Protein AF-0000000078833501 (afdb_homodimer)

Solvent-accessible surface area (backbone atoms only — not comparable to full-atom values): 16060 Å² total; per-residue (Å²): 123,49,86,46,88,57,88,65,56,68,70,52,33,51,54,48,21,51,47,35,35,54,48,31,14,32,44,53,36,50,36,24,43,36,48,32,42,37,61,34,48,33,57,94,52,34,84,62,47,36,61,48,31,48,52,53,32,56,52,46,52,54,51,37,50,52,37,34,46,50,14,30,53,49,10,44,63,36,61,52,32,28,51,55,21,42,72,66,31,82,60,75,84,71,70,69,83,57,33,51,40,70,59,46,38,53,53,49,33,55,46,47,49,55,48,45,52,52,46,53,54,42,32,53,53,24,56,76,64,68,35,63,67,60,27,50,55,42,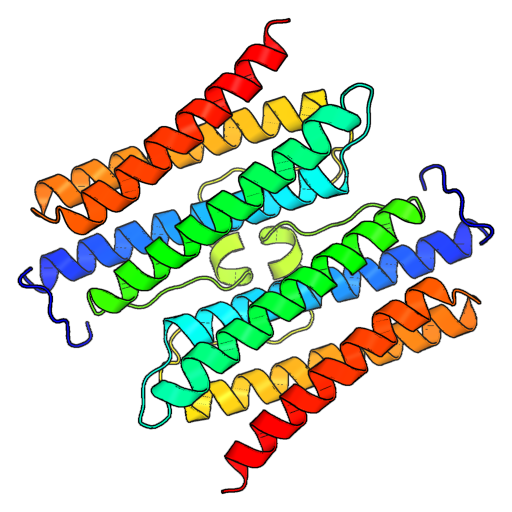47,55,50,45,57,53,48,50,50,51,33,49,54,37,50,54,67,66,71,106,124,48,86,45,88,58,88,66,55,68,70,52,33,50,55,49,21,52,47,36,36,54,50,30,14,32,45,52,36,49,34,24,43,35,47,32,42,38,61,34,50,33,58,95,53,34,84,64,46,37,62,48,31,47,52,53,30,56,54,46,53,54,50,36,50,52,37,34,46,50,13,31,54,49,10,45,63,35,62,51,32,28,51,57,22,42,72,66,32,83,60,76,84,69,70,70,82,60,33,52,40,69,57,45,38,52,54,48,32,54,46,48,50,55,50,45,54,52,44,51,56,42,32,52,53,23,56,75,63,68,35,62,69,61,27,50,56,43,48,55,52,45,58,55,50,52,51,51,33,50,54,38,49,56,67,66,71,108

Secondary structure (DSSP, 8-state):
----S--S-HHHHHHHHHHHHHHHHHHHHHHHHHHHHHHH-BSTTHHHHHHHHHHHHHHHHHHHHHHHHHHHHTT------HHHHHHH--SPPP-TT--BHHHHHHHHHHHHHHHHHHHHHHHHHHHHTT-HHHHHHHHHHHHHHHHHHHHHHHHH--/----S--S-HHHHHHHHHHHHHHHHHHHHHHHHHHHHHHH-BSTTHHHHHHHHHHHHHHHHHHHHHHHHHHHHTT------HHHHHHH--SPPP-TT--BHHHHHHHHHHHHHHHHHHHHHHHHHHHHTT-HHHHHHHHHHHHHHHHHHHHHHHHH--

Organism: Myxococcus xanthus (strain DK1622) (NCBI:txid246197)

Structure (mmCIF, N/CA/C/O backbone):
data_AF-0000000078833501-model_v1
#
loop_
_entity.id
_entity.type
_entity.pdbx_description
1 polymer 'Dps family protein'
#
loop_
_atom_site.group_PDB
_atom_site.id
_atom_site.type_symbol
_atom_site.label_atom_id
_atom_site.label_alt_id
_atom_site.label_comp_id
_atom_site.label_asym_id
_atom_site.label_entity_id
_atom_site.label_seq_id
_atom_site.pdbx_PDB_ins_code
_atom_site.Cartn_x
_atom_site.Cartn_y
_atom_site.Cartn_z
_atom_site.occupancy
_atom_site.B_iso_or_equiv
_atom_site.auth_seq_id
_atom_site.auth_comp_id
_atom_site.auth_asym_id
_atom_site.auth_atom_id
_atom_site.pdbx_PDB_model_num
ATOM 1 N N . MET A 1 1 ? -9.695 24.266 4.352 1 95.06 1 MET A N 1
ATOM 2 C CA . MET A 1 1 ? -9.219 23.438 5.449 1 95.06 1 MET A CA 1
ATOM 3 C C . MET A 1 1 ? -10.328 23.156 6.449 1 95.06 1 MET A C 1
ATOM 5 O O . MET A 1 1 ? -11.18 24.016 6.707 1 95.06 1 MET A O 1
ATOM 9 N N . TYR A 1 2 ? -10.305 21.906 7.02 1 93.75 2 TYR A N 1
ATOM 10 C CA . TYR A 1 2 ? -11.242 21.578 8.086 1 93.75 2 TYR A CA 1
ATOM 11 C C . TYR A 1 2 ? -10.766 22.125 9.422 1 93.75 2 TYR A C 1
ATOM 13 O O . TYR A 1 2 ? -9.633 22.578 9.539 1 93.75 2 TYR A O 1
ATOM 21 N N . ARG A 1 3 ? -11.672 22.031 10.32 1 93.19 3 ARG A N 1
ATOM 22 C CA . ARG A 1 3 ? -11.305 22.469 11.664 1 93.19 3 ARG A CA 1
ATOM 23 C C . ARG A 1 3 ? -10.188 21.609 12.242 1 93.19 3 ARG A C 1
ATOM 25 O O . ARG A 1 3 ? -10.148 20.406 12.016 1 93.19 3 ARG A O 1
ATOM 32 N N . SER A 1 4 ? -9.258 22.297 12.898 1 95.62 4 SER A N 1
ATOM 33 C CA . SER A 1 4 ? -8.094 21.656 13.477 1 95.62 4 SER A CA 1
ATOM 34 C C . SER A 1 4 ? -7.801 22.188 14.883 1 95.62 4 SER A C 1
ATOM 36 O O . SER A 1 4 ? -7.992 23.359 15.148 1 95.62 4 SER A O 1
ATOM 38 N N . PRO A 1 5 ? -7.383 21.266 15.758 1 94.5 5 PRO A N 1
ATOM 39 C CA . PRO A 1 5 ? -6.98 21.75 17.094 1 94.5 5 PRO A CA 1
ATOM 40 C C . PRO A 1 5 ? -5.613 22.422 17.078 1 94.5 5 PRO A C 1
ATOM 42 O O . PRO A 1 5 ? -5.195 22.984 18.094 1 94.5 5 PRO A O 1
ATOM 45 N N . SER A 1 6 ? -4.949 22.438 16 1 95.62 6 SER A N 1
ATOM 46 C CA . SER A 1 6 ? -3.613 23.016 15.898 1 95.62 6 SER A CA 1
ATOM 47 C C . SER A 1 6 ? -3.648 24.531 16.078 1 95.62 6 SER A C 1
ATOM 49 O O . SER A 1 6 ? -4.535 25.203 15.555 1 95.62 6 SER A O 1
ATOM 51 N N . PRO A 1 7 ? -2.725 25.031 16.828 1 96.25 7 PRO A N 1
ATOM 52 C CA . PRO A 1 7 ? -2.674 26.469 17.016 1 96.25 7 PRO A CA 1
ATOM 53 C C . PRO A 1 7 ? -2.094 27.203 15.797 1 96.25 7 PRO A C 1
ATOM 55 O O . PRO A 1 7 ? -2.078 28.438 15.766 1 96.25 7 PRO A O 1
ATOM 58 N N . LEU A 1 8 ? -1.598 26.469 14.812 1 97.56 8 LEU A N 1
ATOM 59 C CA . LEU A 1 8 ? -0.997 27.062 13.625 1 97.56 8 LEU A CA 1
ATOM 60 C C . LEU A 1 8 ? -2.049 27.781 12.789 1 97.56 8 LEU A C 1
ATOM 62 O O . LEU A 1 8 ? -3.186 27.328 12.68 1 97.56 8 LEU A O 1
ATOM 66 N N . PRO A 1 9 ? -1.622 28.953 12.141 1 97.5 9 PRO A N 1
ATOM 67 C CA . PRO A 1 9 ? -2.547 29.625 11.219 1 97.5 9 PRO A CA 1
ATOM 68 C C . PRO A 1 9 ? -2.945 28.734 10.039 1 97.5 9 PRO A C 1
ATOM 70 O O . PRO A 1 9 ? -2.166 27.875 9.617 1 97.5 9 PRO A O 1
ATOM 73 N N . GLU A 1 10 ? -4.09 28.969 9.5 1 97.62 10 GLU A N 1
ATOM 74 C CA . GLU A 1 10 ? -4.641 28.141 8.43 1 97.62 10 GLU A CA 1
ATOM 75 C C . GLU A 1 10 ? -3.699 28.094 7.227 1 97.62 10 GLU A C 1
ATOM 77 O O . GLU A 1 10 ? -3.525 27.047 6.609 1 97.62 10 GLU A O 1
ATOM 82 N N . LYS A 1 11 ? -3.1 29.203 6.91 1 97.75 11 LYS A N 1
ATOM 83 C CA . LYS A 1 11 ? -2.184 29.25 5.773 1 97.75 11 LYS A CA 1
ATOM 84 C C . LYS A 1 11 ? -1 28.312 5.984 1 97.75 11 LYS A C 1
ATOM 86 O O . LYS A 1 11 ? -0.59 27.594 5.062 1 97.75 11 LYS A O 1
ATOM 91 N N . ALA A 1 12 ? -0.475 28.312 7.145 1 98.31 12 ALA A N 1
ATOM 92 C CA . ALA A 1 12 ? 0.632 27.422 7.48 1 98.31 12 ALA A CA 1
ATOM 93 C C . ALA A 1 12 ? 0.192 25.969 7.441 1 98.31 12 ALA A C 1
ATOM 95 O O . ALA A 1 12 ? 0.894 25.109 6.891 1 98.31 12 ALA A O 1
ATOM 96 N N . ARG A 1 13 ? -0.966 25.688 8.016 1 98.56 13 ARG A N 1
ATOM 97 C CA . ARG A 1 13 ? -1.478 24.328 8.016 1 98.56 13 ARG A CA 1
ATOM 98 C C . ARG A 1 13 ? -1.663 23.812 6.594 1 98.56 13 ARG A C 1
ATOM 100 O O . ARG A 1 13 ? -1.369 22.641 6.309 1 98.56 13 ARG A O 1
ATOM 107 N N . ALA A 1 14 ? -2.121 24.656 5.734 1 98.56 14 ALA A N 1
ATOM 108 C CA . ALA A 1 14 ? -2.344 24.25 4.348 1 98.56 14 ALA A CA 1
ATOM 109 C C . ALA A 1 14 ? -1.029 23.906 3.658 1 98.56 14 ALA A C 1
ATOM 111 O O . ALA A 1 14 ? -0.94 22.891 2.957 1 98.56 14 ALA A O 1
ATOM 112 N N . ALA A 1 15 ? -0.049 24.719 3.879 1 98.75 15 ALA A N 1
ATOM 113 C CA . ALA A 1 15 ? 1.261 24.484 3.275 1 98.75 15 ALA A CA 1
ATOM 114 C C . ALA A 1 15 ? 1.885 23.203 3.811 1 98.75 15 ALA A C 1
ATOM 116 O O . ALA A 1 15 ? 2.473 22.422 3.053 1 98.75 15 ALA A O 1
ATOM 117 N N . ILE A 1 16 ? 1.74 22.969 5.066 1 98.81 16 ILE A N 1
ATOM 118 C CA . ILE A 1 16 ? 2.301 21.797 5.711 1 98.81 16 ILE A CA 1
ATOM 119 C C . ILE A 1 16 ? 1.576 20.547 5.215 1 98.81 16 ILE A C 1
ATOM 121 O O . ILE A 1 16 ? 2.215 19.562 4.836 1 98.81 16 ILE A O 1
ATOM 125 N N . ALA A 1 17 ? 0.264 20.625 5.199 1 98.81 17 ALA A N 1
ATOM 126 C CA . ALA A 1 17 ? -0.529 19.484 4.738 1 98.81 17 ALA A CA 1
ATOM 127 C C . ALA A 1 17 ? -0.189 19.125 3.295 1 98.81 17 ALA A C 1
ATOM 129 O O . ALA A 1 17 ? -0.123 17.953 2.939 1 98.81 17 ALA A O 1
ATOM 130 N N . GLU A 1 18 ? 0.024 20.109 2.52 1 98.81 18 GLU A N 1
ATOM 131 C CA . GLU A 1 18 ? 0.407 19.875 1.131 1 98.81 18 GLU A CA 1
ATOM 132 C C . GLU A 1 18 ? 1.751 19.156 1.045 1 98.81 18 GLU A C 1
ATOM 134 O O . GLU A 1 18 ? 1.902 18.203 0.281 1 98.81 18 GLU A O 1
ATOM 139 N N . SER A 1 19 ? 2.66 19.625 1.81 1 98.88 19 SER A N 1
ATOM 140 C CA . SER A 1 19 ? 3.98 19 1.823 1 98.88 19 SER A CA 1
ATOM 141 C C . SER A 1 19 ? 3.92 17.578 2.367 1 98.88 19 SER A C 1
ATOM 143 O O . SER A 1 19 ? 4.605 16.688 1.866 1 98.88 19 SER A O 1
ATOM 145 N N . LEU A 1 20 ? 3.117 17.344 3.396 1 98.94 20 LEU A N 1
ATOM 146 C CA . LEU A 1 20 ? 2.916 16.016 3.943 1 98.94 20 LEU A CA 1
ATOM 147 C C . LEU A 1 20 ? 2.354 15.07 2.883 1 98.94 20 LEU A C 1
ATOM 149 O O . LEU A 1 20 ? 2.779 13.914 2.779 1 98.94 20 LEU A O 1
ATOM 153 N N . ASN A 1 21 ? 1.457 15.578 2.1 1 98.88 21 ASN A N 1
ATOM 154 C CA . ASN A 1 21 ? 0.867 14.742 1.06 1 98.88 21 ASN A CA 1
ATOM 155 C C . ASN A 1 21 ? 1.882 14.398 -0.027 1 98.88 21 ASN A C 1
ATOM 157 O O . ASN A 1 21 ? 1.833 13.305 -0.605 1 98.88 21 ASN A O 1
ATOM 161 N N . GLU A 1 22 ? 2.795 15.312 -0.284 1 98.88 22 GLU A N 1
ATOM 162 C CA . GLU A 1 22 ? 3.879 14.984 -1.207 1 98.88 22 GLU A CA 1
ATOM 163 C C . GLU A 1 22 ? 4.723 13.828 -0.683 1 98.88 22 GLU A C 1
ATOM 165 O O . GLU A 1 22 ? 5.094 12.93 -1.441 1 98.88 22 GLU A O 1
ATOM 170 N N . ARG A 1 23 ? 4.988 13.828 0.599 1 98.88 23 ARG A N 1
ATOM 171 C CA . ARG A 1 23 ? 5.777 12.766 1.216 1 98.88 23 ARG A CA 1
ATOM 172 C C . 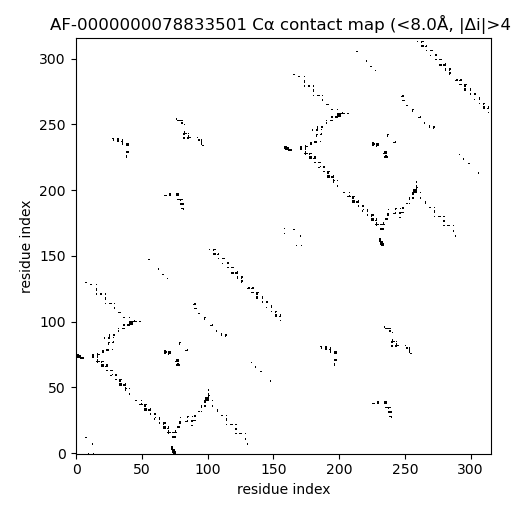ARG A 1 23 ? 4.969 11.477 1.326 1 98.88 23 ARG A C 1
ATOM 174 O O . ARG A 1 23 ? 5.523 10.383 1.21 1 98.88 23 ARG A O 1
ATOM 181 N N . LEU A 1 24 ? 3.672 11.625 1.544 1 98.94 24 LEU A N 1
ATOM 182 C CA . LEU A 1 24 ? 2.805 10.453 1.564 1 98.94 24 LEU A CA 1
ATOM 183 C C . LEU A 1 24 ? 2.838 9.734 0.223 1 98.94 24 LEU A C 1
ATOM 185 O O . LEU A 1 24 ? 3.008 8.508 0.176 1 98.94 24 LEU A O 1
ATOM 189 N N . ALA A 1 25 ? 2.73 10.469 -0.836 1 98.88 25 ALA A N 1
ATOM 190 C CA . ALA A 1 25 ? 2.777 9.875 -2.17 1 98.88 25 ALA A CA 1
ATOM 191 C C . ALA A 1 25 ? 4.109 9.172 -2.41 1 98.88 25 ALA A C 1
ATOM 193 O O . ALA A 1 25 ? 4.141 8.031 -2.869 1 98.88 25 ALA A O 1
ATOM 194 N N . ASP A 1 26 ? 5.195 9.867 -2.059 1 98.88 26 ASP A N 1
ATOM 195 C CA . ASP A 1 26 ? 6.52 9.273 -2.223 1 98.88 26 ASP A CA 1
ATOM 196 C C . ASP A 1 26 ? 6.668 8.008 -1.38 1 98.88 26 ASP A C 1
ATOM 198 O O . ASP A 1 26 ? 7.207 7.008 -1.849 1 98.88 26 ASP A O 1
ATOM 202 N N . GLY A 1 27 ? 6.223 8.102 -0.135 1 98.88 27 GLY A N 1
ATOM 203 C CA . GLY A 1 27 ? 6.355 6.984 0.788 1 98.88 27 GLY A CA 1
ATOM 204 C C . GLY A 1 27 ? 5.531 5.773 0.384 1 98.88 27 GLY A C 1
ATOM 205 O O . GLY A 1 27 ? 5.988 4.637 0.508 1 98.88 27 GLY A O 1
ATOM 206 N N . LEU A 1 28 ? 4.309 5.992 -0.054 1 98.88 28 LEU A N 1
ATOM 207 C CA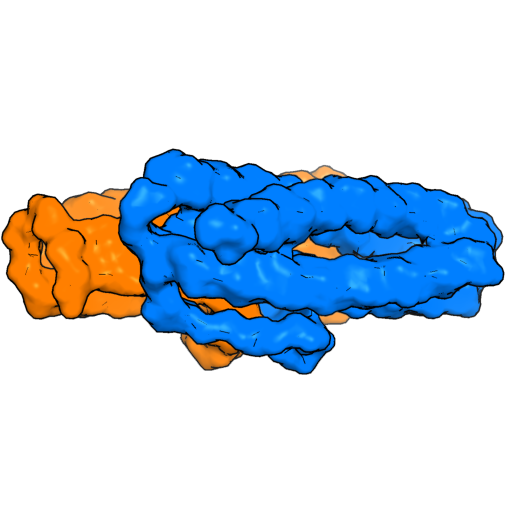 . LEU A 1 28 ? 3.455 4.906 -0.52 1 98.88 28 LEU A CA 1
ATOM 208 C C . LEU A 1 28 ? 4.043 4.25 -1.766 1 98.88 28 LEU A C 1
ATOM 210 O O . LEU A 1 28 ? 4 3.025 -1.904 1 98.88 28 LEU A O 1
ATOM 214 N N . ASP A 1 29 ? 4.566 5.027 -2.646 1 98.81 29 ASP A N 1
ATOM 215 C CA . ASP A 1 29 ? 5.227 4.488 -3.832 1 98.81 29 ASP A CA 1
ATOM 216 C C . ASP A 1 29 ? 6.457 3.668 -3.451 1 98.81 29 ASP A C 1
ATOM 218 O O . ASP A 1 29 ? 6.637 2.547 -3.934 1 98.81 29 ASP A O 1
ATOM 222 N N . LEU A 1 30 ? 7.297 4.227 -2.598 1 98.88 30 LEU A N 1
ATOM 223 C CA . LEU A 1 30 ? 8.477 3.51 -2.135 1 98.88 30 LEU A CA 1
ATOM 224 C C . LEU A 1 30 ? 8.086 2.193 -1.47 1 98.88 30 LEU A C 1
ATOM 226 O O . LEU A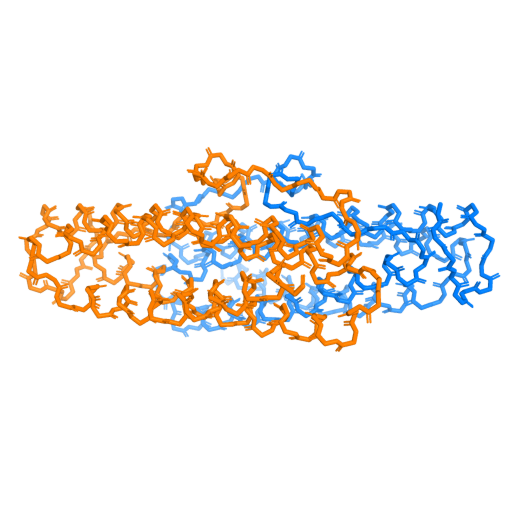 1 30 ? 8.727 1.164 -1.697 1 98.88 30 LEU A O 1
ATOM 230 N N . HIS A 1 31 ? 7.078 2.246 -0.654 1 98.88 31 HIS A N 1
ATOM 231 C CA . HIS A 1 31 ? 6.57 1.042 -0.005 1 98.88 31 HIS A CA 1
ATOM 232 C C . HIS A 1 31 ? 6.223 -0.032 -1.03 1 98.88 31 HIS A C 1
ATOM 234 O O . HIS A 1 31 ? 6.602 -1.195 -0.868 1 98.88 31 HIS A O 1
ATOM 240 N N . SER A 1 32 ? 5.531 0.364 -2.072 1 98.81 32 SER A N 1
ATOM 241 C CA . SER A 1 32 ? 5.141 -0.598 -3.098 1 98.81 32 SER A CA 1
ATOM 242 C C . SER A 1 32 ? 6.363 -1.184 -3.801 1 98.81 32 SER A C 1
ATOM 244 O O . SER A 1 32 ? 6.383 -2.369 -4.141 1 98.81 32 SER A O 1
ATOM 246 N N . GLN A 1 33 ? 7.379 -0.38 -4.023 1 98.75 33 GLN A N 1
ATOM 247 C CA . GLN A 1 33 ? 8.602 -0.838 -4.676 1 98.75 33 GLN A CA 1
ATOM 248 C C . GLN A 1 33 ? 9.375 -1.8 -3.775 1 98.75 33 GLN A C 1
ATOM 250 O O . GLN A 1 33 ? 9.906 -2.805 -4.246 1 98.75 33 GLN A O 1
ATOM 255 N N . ILE A 1 34 ? 9.398 -1.466 -2.512 1 98.81 34 ILE A N 1
ATOM 256 C CA . ILE A 1 34 ? 10.055 -2.338 -1.547 1 98.81 34 ILE A CA 1
ATOM 257 C C . ILE A 1 34 ? 9.352 -3.693 -1.509 1 98.81 34 ILE A C 1
ATOM 259 O O . ILE A 1 34 ? 10.008 -4.738 -1.474 1 98.81 34 ILE A O 1
ATOM 263 N N . LYS A 1 35 ? 8.039 -3.709 -1.525 1 98.88 35 LYS A N 1
ATOM 264 C CA . LYS A 1 35 ? 7.281 -4.957 -1.518 1 98.88 35 LYS A CA 1
ATOM 265 C C . LYS A 1 35 ? 7.555 -5.773 -2.775 1 98.88 35 LYS A C 1
ATOM 267 O O . LYS A 1 35 ? 7.738 -6.992 -2.703 1 98.88 35 LYS A O 1
ATOM 272 N N . VAL A 1 36 ? 7.605 -5.109 -3.891 1 98.75 36 VAL A N 1
ATOM 273 C CA . VAL A 1 36 ? 7.891 -5.809 -5.141 1 98.75 36 VAL A CA 1
ATOM 274 C C . VAL A 1 36 ? 9.289 -6.418 -5.086 1 98.75 36 VAL A C 1
ATOM 276 O O . VAL A 1 36 ? 9.492 -7.555 -5.52 1 98.75 36 VAL A O 1
ATOM 279 N N . ALA A 1 37 ? 10.242 -5.691 -4.559 1 98.75 37 ALA A N 1
ATOM 280 C CA . ALA A 1 37 ? 11.578 -6.242 -4.359 1 98.75 37 ALA A CA 1
ATOM 281 C C . ALA A 1 37 ? 11.539 -7.457 -3.439 1 98.75 37 ALA A C 1
ATOM 283 O O . ALA A 1 37 ? 12.148 -8.492 -3.738 1 98.75 37 ALA A O 1
ATOM 284 N N . HIS A 1 38 ? 10.805 -7.336 -2.354 1 98.81 38 HIS A N 1
ATOM 285 C CA . HIS A 1 38 ? 10.656 -8.414 -1.386 1 98.81 38 HIS A CA 1
ATOM 286 C C . HIS A 1 38 ? 10.078 -9.672 -2.041 1 98.81 38 HIS A C 1
ATOM 288 O O . HIS A 1 38 ? 10.586 -10.773 -1.826 1 98.81 38 HIS A O 1
ATOM 294 N N . TRP A 1 39 ? 9.094 -9.531 -2.885 1 98.75 39 TRP A N 1
ATOM 295 C CA . TRP A 1 39 ? 8.383 -10.672 -3.467 1 98.75 39 TRP A CA 1
ATOM 296 C C . TRP A 1 39 ? 9.227 -11.336 -4.551 1 98.75 39 TRP A C 1
ATOM 298 O O . TRP A 1 39 ? 9.211 -12.562 -4.684 1 98.75 39 TRP A O 1
ATOM 308 N N . ASN A 1 40 ? 10.016 -10.531 -5.277 1 98.62 40 ASN A N 1
ATOM 309 C CA . ASN A 1 40 ? 10.594 -11.039 -6.516 1 98.62 40 ASN A CA 1
ATOM 310 C C . ASN A 1 40 ? 12.078 -11.352 -6.363 1 98.62 40 ASN A C 1
ATOM 312 O O . ASN A 1 40 ? 12.703 -11.898 -7.273 1 98.62 40 ASN A O 1
ATOM 316 N N . ILE A 1 41 ? 12.664 -11.039 -5.223 1 98.38 41 ILE A N 1
ATOM 317 C CA . ILE A 1 41 ? 14.102 -11.133 -5.031 1 98.38 41 ILE A CA 1
ATOM 318 C C . ILE A 1 41 ? 14.547 -12.586 -5.18 1 98.38 41 ILE A C 1
ATOM 320 O O . ILE A 1 41 ? 13.867 -13.508 -4.723 1 98.38 41 ILE A O 1
ATOM 324 N N . LYS A 1 42 ? 15.562 -12.742 -5.906 1 97.5 42 LYS A N 1
ATOM 325 C CA . LYS A 1 42 ? 16.312 -13.984 -6.074 1 97.5 42 LYS A CA 1
ATOM 326 C C . LYS A 1 42 ? 17.812 -13.742 -5.984 1 97.5 42 LYS A C 1
ATOM 328 O O . LYS A 1 42 ? 18.281 -12.625 -6.207 1 97.5 42 LYS A O 1
ATOM 333 N N . GLY A 1 43 ? 18.516 -14.797 -5.625 1 96.75 43 GLY A N 1
ATOM 334 C CA . GLY A 1 43 ? 19.953 -14.711 -5.613 1 96.75 43 GLY A CA 1
ATOM 335 C C . GLY A 1 43 ? 20.578 -15.1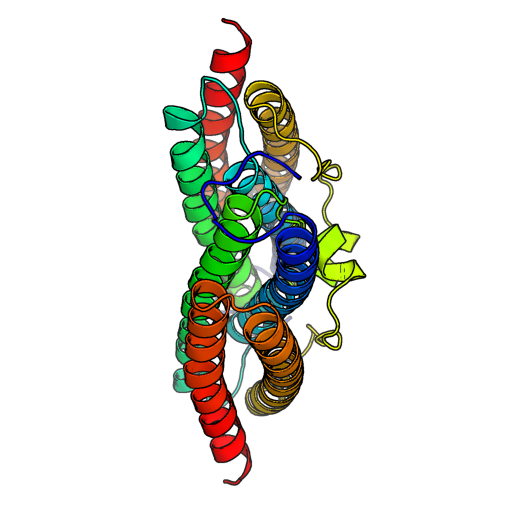17 -4.285 1 96.75 43 GLY A C 1
ATOM 336 O O . GLY A 1 43 ? 19.859 -15.484 -3.352 1 96.75 43 GLY A O 1
ATOM 337 N N . PRO A 1 44 ? 21.844 -15.109 -4.16 1 96.88 44 PRO A N 1
ATOM 338 C CA . PRO A 1 44 ? 22.562 -15.641 -3.004 1 96.88 44 PRO A CA 1
ATOM 339 C C . PRO A 1 44 ? 22.203 -14.93 -1.703 1 96.88 44 PRO A C 1
ATOM 341 O O . PRO A 1 44 ? 22.328 -15.508 -0.622 1 96.88 44 PRO A O 1
ATOM 344 N N . GLN A 1 45 ? 21.766 -13.727 -1.823 1 96.12 45 GLN A N 1
ATOM 345 C CA . GLN A 1 45 ? 21.484 -12.953 -0.616 1 96.12 45 GLN A CA 1
ATOM 346 C C . GLN A 1 45 ? 20 -12.977 -0.279 1 96.12 45 GLN A C 1
ATOM 348 O O . GLN A 1 45 ? 19.516 -12.172 0.524 1 96.12 45 GLN A O 1
ATOM 353 N N . PHE A 1 46 ? 19.297 -13.859 -0.88 1 97.69 46 PHE A N 1
ATOM 354 C CA . PHE A 1 46 ? 17.859 -13.977 -0.67 1 97.69 46 PHE A CA 1
ATOM 355 C C . PHE A 1 46 ? 17.531 -14.109 0.813 1 97.69 46 PHE A C 1
ATOM 357 O O . PHE A 1 46 ? 16.672 -13.391 1.333 1 97.69 46 PHE A O 1
ATOM 364 N N . ALA A 1 47 ? 18.203 -14.977 1.495 1 97 47 ALA A N 1
ATOM 365 C CA . ALA A 1 47 ? 17.875 -15.336 2.871 1 97 47 ALA A CA 1
ATOM 366 C C . ALA A 1 47 ? 17.969 -14.133 3.797 1 97 47 ALA A C 1
ATOM 368 O O . ALA A 1 47 ? 17.203 -14 4.746 1 97 47 ALA A O 1
ATOM 369 N N . SER A 1 48 ? 18.891 -13.219 3.527 1 96.5 48 SER A N 1
ATOM 370 C CA . SER A 1 48 ? 19.094 -12.055 4.379 1 96.5 48 SER A CA 1
ATOM 371 C C . SER A 1 48 ? 18.266 -10.875 3.912 1 96.5 48 SER A C 1
ATOM 373 O O . SER A 1 48 ? 17.656 -10.172 4.73 1 96.5 48 SER A O 1
ATOM 375 N N . LEU A 1 49 ? 18.109 -10.695 2.602 1 97.75 49 LEU A N 1
ATOM 376 C CA . LEU A 1 49 ? 17.5 -9.477 2.064 1 97.75 49 LEU A CA 1
ATOM 377 C C . LEU A 1 49 ? 15.977 -9.594 2.053 1 97.75 49 LEU A C 1
ATOM 379 O O . LEU A 1 49 ? 15.273 -8.594 2.232 1 97.75 49 LEU A O 1
ATOM 383 N N . HIS A 1 50 ? 15.516 -10.789 1.891 1 98.19 50 HIS A N 1
ATOM 384 C CA . HIS A 1 50 ? 14.07 -10.992 1.821 1 98.19 50 HIS A CA 1
ATOM 385 C C . HIS A 1 50 ? 13.391 -10.508 3.096 1 98.19 50 HIS A C 1
ATOM 387 O O . HIS A 1 50 ? 12.484 -9.672 3.041 1 98.19 50 HIS A O 1
ATOM 393 N N . PRO A 1 51 ? 13.781 -10.984 4.254 1 98 51 PRO A N 1
ATOM 394 C CA . PRO A 1 51 ? 13.156 -10.484 5.48 1 98 51 PRO A CA 1
ATOM 395 C C . PRO A 1 51 ? 13.508 -9.031 5.773 1 98 51 PRO A C 1
ATOM 397 O O . PRO A 1 51 ? 12.711 -8.305 6.375 1 98 51 PRO A O 1
ATOM 400 N N . LEU A 1 52 ? 14.68 -8.562 5.34 1 97.81 52 LEU A N 1
ATOM 401 C CA . LEU A 1 52 ? 15.07 -7.176 5.551 1 97.81 52 LEU A CA 1
ATOM 402 C C . LEU A 1 52 ? 14.141 -6.223 4.809 1 97.81 52 LEU A C 1
ATOM 404 O O . LEU A 1 52 ? 13.711 -5.211 5.367 1 97.81 52 LEU A O 1
ATOM 408 N N . PHE A 1 53 ? 13.82 -6.586 3.582 1 98.56 53 PHE A N 1
ATOM 409 C CA . PHE A 1 53 ? 12.906 -5.754 2.801 1 98.56 53 PHE A CA 1
ATOM 410 C C . PHE A 1 53 ? 11.531 -5.699 3.451 1 98.56 53 PHE A C 1
ATOM 412 O O . PHE A 1 53 ? 10.875 -4.66 3.432 1 98.56 53 PHE A O 1
ATOM 419 N N . GLU A 1 54 ? 11.117 -6.766 4.031 1 98.56 54 GLU A N 1
ATOM 420 C CA . GLU A 1 54 ? 9.852 -6.754 4.766 1 98.56 54 GLU A CA 1
ATOM 421 C C . GLU A 1 54 ? 9.914 -5.801 5.957 1 98.56 54 GLU A C 1
ATOM 423 O O . GLU A 1 54 ? 8.953 -5.094 6.242 1 98.56 54 GLU A O 1
ATOM 428 N N . THR A 1 55 ? 11 -5.785 6.629 1 98.25 55 THR A N 1
ATOM 429 C CA . THR A 1 55 ? 11.188 -4.871 7.75 1 98.25 55 THR A CA 1
ATOM 430 C C . THR A 1 55 ? 11.07 -3.42 7.297 1 98.25 55 THR A C 1
ATOM 432 O O . THR A 1 55 ? 10.414 -2.609 7.953 1 98.25 55 THR A O 1
ATOM 435 N N . PHE A 1 56 ? 11.719 -3.102 6.141 1 98.5 56 PHE A N 1
ATOM 436 C CA . PHE A 1 56 ? 11.602 -1.766 5.57 1 98.5 56 PHE A CA 1
ATOM 437 C C . PHE A 1 56 ? 10.148 -1.422 5.289 1 98.5 56 PHE A C 1
ATOM 439 O O . PHE A 1 56 ? 9.688 -0.325 5.617 1 98.5 56 PHE A O 1
ATOM 446 N N . ALA A 1 57 ? 9.453 -2.402 4.699 1 98.62 57 ALA A N 1
ATOM 447 C CA . ALA A 1 57 ? 8.078 -2.176 4.262 1 98.62 57 ALA A CA 1
ATOM 448 C C . ALA A 1 57 ? 7.152 -1.939 5.457 1 98.62 57 ALA A C 1
ATOM 450 O O . ALA A 1 57 ? 6.324 -1.027 5.438 1 98.62 57 ALA A O 1
ATOM 451 N N . VAL A 1 58 ? 7.297 -2.709 6.484 1 98.25 58 VAL A N 1
ATOM 452 C CA . VAL A 1 58 ? 6.441 -2.611 7.664 1 98.25 58 VAL A CA 1
ATOM 453 C C . VAL A 1 58 ? 6.648 -1.259 8.344 1 98.25 58 VAL A C 1
ATOM 455 O O . VAL A 1 58 ? 5.68 -0.575 8.688 1 98.25 58 VAL A O 1
ATOM 458 N N . SER A 1 59 ? 7.867 -0.877 8.492 1 98 59 SER A N 1
ATOM 459 C CA . SER A 1 59 ? 8.172 0.408 9.117 1 98 59 SER A CA 1
ATOM 460 C C . SER A 1 59 ? 7.629 1.565 8.281 1 98 59 SER A C 1
ATOM 462 O O . SER A 1 59 ? 7.027 2.498 8.82 1 98 59 SER A O 1
ATOM 464 N N . LEU A 1 60 ? 7.828 1.483 7.008 1 98.69 60 LEU A N 1
ATOM 465 C CA . LEU A 1 60 ? 7.406 2.572 6.137 1 98.69 60 LEU A CA 1
ATOM 466 C C . LEU A 1 60 ? 5.883 2.684 6.109 1 98.69 60 LEU A C 1
ATOM 468 O O . LEU A 1 60 ? 5.34 3.789 6.035 1 98.69 60 LEU A O 1
ATOM 472 N N . ALA A 1 61 ? 5.195 1.559 6.164 1 98.69 61 ALA A N 1
ATOM 473 C CA . ALA A 1 61 ? 3.736 1.585 6.238 1 98.69 61 ALA A CA 1
ATOM 474 C C . ALA A 1 61 ? 3.268 2.344 7.477 1 98.69 61 ALA A C 1
ATOM 476 O O . ALA A 1 61 ? 2.32 3.131 7.41 1 98.69 61 ALA A O 1
ATOM 477 N N . THR A 1 62 ? 3.898 2.104 8.562 1 98.69 62 THR A N 1
ATOM 478 C CA . THR A 1 62 ? 3.574 2.799 9.797 1 98.69 62 THR A CA 1
ATOM 479 C C . THR A 1 62 ? 3.824 4.297 9.664 1 98.69 62 THR A C 1
ATOM 481 O O . THR A 1 62 ? 3 5.109 10.078 1 98.69 62 THR A O 1
ATOM 484 N N . HIS A 1 63 ? 4.93 4.691 9.086 1 98.81 63 HIS A N 1
ATOM 485 C CA . HIS A 1 63 ? 5.258 6.098 8.875 1 98.81 63 HIS A CA 1
ATOM 486 C C . HIS A 1 63 ? 4.262 6.758 7.93 1 98.81 63 HIS A C 1
ATOM 488 O O . HIS A 1 63 ? 3.855 7.902 8.148 1 98.81 63 HIS A O 1
ATOM 494 N N . ASN A 1 64 ? 3.914 6.027 6.859 1 98.88 64 ASN A N 1
ATOM 495 C CA . ASN A 1 64 ? 2.936 6.559 5.918 1 98.88 64 ASN A CA 1
ATOM 496 C C . ASN A 1 64 ? 1.602 6.848 6.598 1 98.88 64 ASN A C 1
ATOM 498 O O . ASN A 1 64 ? 0.974 7.875 6.336 1 98.88 64 ASN A O 1
ATOM 502 N N . ASP A 1 65 ? 1.226 5.973 7.453 1 98.81 65 ASP A N 1
ATOM 503 C CA . ASP A 1 65 ? -0.001 6.191 8.211 1 98.81 65 ASP A CA 1
ATOM 504 C C . ASP A 1 65 ? 0.104 7.445 9.078 1 98.81 65 ASP A C 1
ATOM 506 O O . ASP A 1 65 ? -0.836 8.242 9.148 1 98.81 65 ASP A O 1
ATOM 510 N N . SER A 1 66 ? 1.225 7.609 9.727 1 98.88 66 SER A N 1
ATOM 511 C CA . SER A 1 66 ? 1.444 8.781 10.57 1 98.88 66 SER A CA 1
ATOM 512 C C . SER A 1 66 ? 1.401 10.07 9.75 1 98.88 66 SER A C 1
ATOM 514 O O . SER A 1 66 ? 0.854 11.078 10.203 1 98.88 66 SER A O 1
ATOM 516 N N . ILE A 1 67 ? 1.945 10.023 8.57 1 98.94 67 ILE A N 1
ATOM 517 C CA . ILE A 1 67 ? 1.955 11.188 7.695 1 98.94 67 ILE A CA 1
ATOM 518 C C . ILE A 1 67 ? 0.526 11.539 7.285 1 98.94 67 ILE A C 1
ATOM 520 O O . ILE A 1 67 ? 0.122 12.703 7.348 1 98.94 67 ILE A O 1
ATOM 524 N N . ALA A 1 68 ? -0.22 10.555 6.887 1 98.88 68 ALA A N 1
ATOM 525 C CA . ALA A 1 68 ? -1.603 10.773 6.469 1 98.88 68 ALA A CA 1
ATOM 526 C C . ALA A 1 68 ? -2.436 11.344 7.609 1 98.88 68 ALA A C 1
ATOM 528 O O . ALA A 1 68 ? -3.172 12.32 7.422 1 98.88 68 ALA A O 1
ATOM 529 N N . GLU A 1 69 ? -2.246 10.781 8.742 1 98.62 69 GLU A N 1
ATOM 530 C CA . GLU A 1 69 ? -3.01 11.219 9.906 1 98.62 69 GLU A CA 1
ATOM 531 C C . GLU A 1 69 ? -2.631 12.641 10.312 1 98.62 69 GLU A C 1
ATOM 533 O O . GLU A 1 69 ? -3.49 13.43 10.719 1 98.62 69 GLU A O 1
ATOM 538 N N . ARG A 1 70 ? -1.361 12.969 10.211 1 98.81 70 ARG A N 1
ATOM 539 C CA . ARG A 1 70 ? -0.927 14.328 10.508 1 98.81 70 ARG A CA 1
ATOM 540 C C . ARG A 1 70 ? -1.562 15.328 9.547 1 98.81 70 ARG A C 1
ATOM 542 O O . ARG A 1 70 ? -2.039 16.391 9.977 1 98.81 70 ARG A O 1
ATOM 549 N N . ALA A 1 71 ? -1.594 15.023 8.273 1 98.69 71 ALA A N 1
ATOM 550 C CA . ALA A 1 71 ? -2.207 15.906 7.285 1 98.69 71 ALA A CA 1
ATOM 551 C C . ALA A 1 71 ? -3.676 16.156 7.609 1 98.69 71 ALA A C 1
ATOM 553 O O . ALA A 1 71 ? -4.137 17.297 7.578 1 98.69 71 ALA A O 1
ATOM 554 N N . VAL A 1 72 ? -4.359 15.094 8.016 1 98.25 72 VAL A N 1
ATOM 555 C CA . VAL A 1 72 ? -5.793 15.203 8.258 1 98.25 72 VAL A CA 1
ATOM 556 C C . VAL A 1 72 ? -6.039 15.922 9.578 1 98.25 72 VAL A C 1
ATOM 558 O O . VAL A 1 72 ? -6.996 16.688 9.711 1 98.25 72 VAL A O 1
ATOM 561 N N . THR A 1 73 ? -5.141 15.711 10.586 1 97.5 73 THR A N 1
ATOM 562 C CA . THR A 1 73 ? -5.301 16.359 11.883 1 97.5 73 THR A CA 1
ATOM 563 C C . THR A 1 73 ? -5.043 17.859 11.773 1 97.5 73 THR A C 1
ATOM 565 O O . THR A 1 73 ? -5.578 18.656 12.555 1 97.5 73 THR A O 1
ATOM 568 N N . LEU A 1 74 ? -4.348 18.266 10.711 1 98.5 74 LEU A N 1
ATOM 569 C CA . LEU A 1 74 ? -4.078 19.688 10.469 1 98.5 74 LEU A CA 1
ATOM 570 C C . LEU A 1 74 ? -5.242 20.344 9.727 1 98.5 74 LEU A C 1
ATOM 572 O O . LEU A 1 74 ? -5.234 21.547 9.492 1 98.5 74 LEU A O 1
ATOM 576 N N . GLY A 1 75 ? -6.238 19.531 9.391 1 98.06 75 GLY A N 1
ATOM 577 C CA . GLY A 1 75 ? -7.418 20.047 8.703 1 98.06 75 GLY A CA 1
ATOM 578 C C . GLY A 1 75 ? -7.398 19.797 7.211 1 98.06 75 GLY A C 1
ATOM 579 O O . GLY A 1 75 ? -8.297 20.219 6.488 1 98.06 75 GLY A O 1
ATOM 580 N N . GLY A 1 76 ? -6.301 19.094 6.723 1 98.12 76 GLY A N 1
ATOM 581 C CA . GLY A 1 76 ? -6.223 18.734 5.32 1 98.12 76 GLY A CA 1
ATOM 582 C C . GLY A 1 76 ? -6.852 17.375 5.023 1 98.12 76 GLY A C 1
ATOM 583 O O . GLY A 1 76 ? -7.68 16.891 5.797 1 98.12 76 GLY A O 1
ATOM 584 N N . LYS A 1 77 ? -6.605 16.875 3.885 1 98.38 77 LYS A N 1
ATOM 585 C CA . LYS A 1 77 ? -6.969 15.531 3.443 1 98.38 77 LYS A CA 1
ATOM 586 C C . LYS A 1 77 ? -5.73 14.711 3.084 1 98.38 77 LYS A C 1
ATOM 588 O O . LYS A 1 77 ? -4.656 15.273 2.863 1 98.38 77 LYS A O 1
ATOM 593 N N . ALA A 1 78 ? -5.902 13.469 3.15 1 98.69 78 ALA A N 1
ATOM 594 C CA . ALA A 1 78 ? -4.828 12.57 2.74 1 98.69 78 ALA A CA 1
ATOM 595 C C . ALA A 1 78 ? -5.121 11.945 1.377 1 98.69 78 ALA A C 1
ATOM 597 O O . ALA A 1 78 ? -6.207 11.406 1.155 1 98.69 78 ALA A O 1
ATOM 598 N N . TYR A 1 79 ? -4.195 12.016 0.466 1 98.62 79 TYR A N 1
ATOM 599 C CA . TYR A 1 79 ? -4.305 11.469 -0.881 1 98.62 79 TYR A CA 1
ATOM 600 C C . TYR A 1 79 ? -3.387 10.258 -1.055 1 98.62 79 TYR A C 1
ATOM 602 O O . TYR A 1 79 ? -2.162 10.398 -1.055 1 98.62 79 TYR A O 1
ATOM 610 N N . GLY A 1 80 ? -4.035 9.086 -1.167 1 98.56 80 GLY A N 1
ATOM 611 C CA . GLY A 1 80 ? -3.166 7.926 -1.112 1 98.56 80 GLY A CA 1
ATOM 612 C C . GLY A 1 80 ? -3.643 6.785 -1.993 1 98.56 80 GLY A C 1
ATOM 613 O O . GLY A 1 80 ? -3.209 5.641 -1.825 1 98.56 80 GLY A O 1
ATOM 614 N N . THR A 1 81 ? -4.582 7.062 -2.947 1 98.56 81 THR A N 1
ATOM 615 C CA . THR A 1 81 ? -4.977 5.996 -3.861 1 98.56 81 THR A CA 1
ATOM 616 C C . THR A 1 81 ? -3.822 5.617 -4.785 1 98.56 81 THR A C 1
ATOM 618 O O . THR A 1 81 ? -2.969 6.449 -5.094 1 98.56 81 THR A O 1
ATOM 621 N N . SER A 1 82 ? -3.857 4.434 -5.23 1 98.12 82 SER A N 1
ATOM 622 C CA . SER A 1 82 ? -2.789 3.953 -6.098 1 98.12 82 SER A CA 1
ATOM 623 C C . SER A 1 82 ? -2.65 4.828 -7.34 1 98.12 82 SER A C 1
ATOM 625 O O . SER A 1 82 ? -1.535 5.117 -7.781 1 98.12 82 SER A O 1
ATOM 627 N N . ARG A 1 83 ? -3.756 5.273 -7.922 1 97.5 83 ARG A N 1
ATOM 628 C CA . ARG A 1 83 ? -3.717 6.109 -9.117 1 97.5 83 ARG A CA 1
ATOM 629 C C . ARG A 1 83 ? -3.096 7.469 -8.812 1 97.5 83 ARG A C 1
ATOM 631 O O . ARG A 1 83 ? -2.264 7.965 -9.578 1 97.5 83 ARG A O 1
ATOM 638 N N . HIS A 1 84 ? -3.488 8.047 -7.703 1 98.25 84 HIS A N 1
ATOM 639 C CA . HIS A 1 84 ? -2.896 9.312 -7.289 1 98.25 84 HIS A CA 1
ATOM 640 C C . HIS A 1 84 ? -1.399 9.172 -7.047 1 98.25 84 HIS A C 1
ATOM 642 O O . HIS A 1 84 ? -0.605 9.969 -7.543 1 98.25 84 HIS A O 1
ATOM 648 N N . VAL A 1 85 ? -1.019 8.141 -6.301 1 98.56 85 VAL A N 1
ATOM 649 C CA . VAL A 1 85 ? 0.373 7.891 -5.941 1 98.56 85 VAL A CA 1
ATOM 650 C C . VAL A 1 85 ? 1.2 7.66 -7.207 1 98.56 85 VAL A C 1
ATOM 652 O O . VAL A 1 85 ? 2.277 8.234 -7.363 1 98.56 85 VAL A O 1
ATOM 655 N N . GLY A 1 86 ? 0.697 6.855 -8.148 1 97.44 86 GLY A N 1
ATOM 656 C CA . GLY A 1 86 ? 1.393 6.602 -9.398 1 97.44 86 GLY A CA 1
ATOM 657 C C . GLY A 1 86 ? 1.621 7.855 -10.219 1 97.44 86 GLY A C 1
ATOM 658 O O . GLY A 1 86 ? 2.629 7.973 -10.922 1 97.44 86 GLY A O 1
ATOM 659 N N . LYS A 1 87 ? 0.777 8.797 -10.102 1 96.75 87 LYS A N 1
ATOM 660 C CA . LYS A 1 87 ? 0.822 10.016 -10.906 1 96.75 87 LYS A CA 1
ATOM 661 C C . LYS A 1 87 ? 1.714 11.07 -10.258 1 96.75 87 LYS A C 1
ATOM 663 O O . LYS A 1 87 ? 2.35 11.867 -10.953 1 96.75 87 LYS A O 1
ATOM 668 N N . THR A 1 88 ? 1.819 11.078 -8.898 1 98.12 88 THR A N 1
ATOM 669 C CA . THR A 1 88 ? 2.342 12.273 -8.242 1 98.12 88 THR A CA 1
ATOM 670 C C . THR A 1 88 ? 3.686 11.984 -7.578 1 98.12 88 THR A C 1
ATOM 672 O O . THR A 1 88 ? 4.438 12.906 -7.258 1 98.12 88 THR A O 1
ATOM 675 N N . SER A 1 89 ? 4 10.703 -7.289 1 98.5 89 SER A N 1
ATOM 676 C CA . SER A 1 89 ? 5.266 10.367 -6.652 1 98.5 89 SER A CA 1
ATOM 677 C C . SER A 1 89 ? 6.449 10.859 -7.477 1 98.5 89 SER A C 1
ATOM 679 O O . SER A 1 89 ? 6.441 10.766 -8.703 1 98.5 89 SER A O 1
ATOM 681 N N . ARG A 1 90 ? 7.473 11.305 -6.828 1 97.69 90 ARG A N 1
ATOM 682 C CA . ARG A 1 90 ? 8.68 11.805 -7.484 1 97.69 90 ARG A CA 1
ATOM 683 C C . ARG A 1 90 ? 9.703 10.688 -7.672 1 97.69 90 ARG A C 1
ATOM 685 O O . ARG A 1 90 ? 10.727 10.883 -8.328 1 97.69 90 ARG A O 1
ATOM 692 N N . LEU A 1 91 ? 9.414 9.539 -7.137 1 98.5 91 LEU A N 1
ATOM 693 C CA . LEU A 1 91 ? 10.352 8.43 -7.258 1 98.5 91 LEU A CA 1
ATOM 694 C C . LEU A 1 91 ? 10.375 7.883 -8.68 1 98.5 91 LEU A C 1
ATOM 696 O O . LEU A 1 91 ? 9.328 7.77 -9.32 1 98.5 91 LEU A O 1
ATOM 700 N N . PRO A 1 92 ? 11.57 7.457 -9.094 1 97.62 92 PRO A N 1
ATOM 701 C CA . PRO A 1 92 ? 11.602 6.758 -10.383 1 97.62 92 PRO A CA 1
ATOM 702 C C . PRO A 1 92 ? 10.82 5.449 -10.359 1 97.62 92 PRO A C 1
ATOM 704 O O . PRO A 1 92 ? 10.781 4.762 -9.336 1 97.62 92 PRO A O 1
ATOM 707 N N . GLU A 1 93 ? 10.328 5.211 -11.508 1 93.44 93 GLU A N 1
ATOM 708 C CA . GLU A 1 93 ? 9.602 3.949 -11.625 1 93.44 93 GLU A CA 1
ATOM 709 C C . GLU A 1 93 ? 10.516 2.758 -11.344 1 93.44 93 GLU A C 1
ATOM 711 O O . GLU A 1 93 ? 11.672 2.75 -11.758 1 93.44 93 GLU A O 1
ATOM 716 N N . TYR A 1 94 ? 9.961 1.789 -10.695 1 96.75 94 TYR A N 1
ATOM 717 C CA . TYR A 1 94 ? 10.711 0.583 -10.359 1 96.75 94 TYR A CA 1
ATOM 718 C C . TYR A 1 94 ? 10.555 -0.475 -11.445 1 96.75 94 TYR A C 1
ATOM 720 O O . TYR A 1 94 ? 9.438 -0.818 -11.836 1 96.75 94 TYR A O 1
ATOM 728 N N . PRO A 1 95 ? 11.648 -0.905 -12.031 1 96.75 95 PRO A N 1
ATOM 729 C CA . PRO A 1 95 ? 11.531 -2.008 -12.984 1 96.75 95 PRO A CA 1
ATOM 730 C C . PRO A 1 95 ? 11.078 -3.311 -12.328 1 96.75 95 PRO A C 1
ATOM 732 O O . PRO A 1 95 ? 11.914 -4.098 -11.867 1 96.75 95 PRO A O 1
ATOM 735 N N . GLN A 1 96 ? 9.859 -3.613 -12.414 1 93.25 96 GLN A N 1
ATOM 736 C CA . GLN A 1 96 ? 9.289 -4.676 -11.594 1 93.25 96 GLN A CA 1
ATOM 737 C C . GLN A 1 96 ? 9.688 -6.051 -12.117 1 93.25 96 GLN A C 1
ATOM 739 O O . GLN A 1 96 ? 9.484 -7.062 -11.438 1 93.25 96 GLN A O 1
ATOM 744 N N . GLU A 1 97 ? 10.422 -6.09 -13.227 1 94.69 97 GLU A N 1
ATOM 745 C CA . GLU A 1 97 ? 10.93 -7.359 -13.734 1 94.69 97 GLU A CA 1
ATOM 746 C C . GLU A 1 97 ? 12.242 -7.734 -13.055 1 94.69 97 GLU A C 1
ATOM 748 O O . GLU A 1 97 ? 12.742 -8.852 -13.234 1 94.69 97 GLU A O 1
ATOM 753 N N . THR A 1 98 ? 12.734 -6.898 -12.258 1 96.56 98 THR A N 1
ATOM 754 C CA . THR A 1 98 ? 13.984 -7.137 -11.539 1 96.56 98 THR A CA 1
ATOM 755 C C . THR A 1 98 ? 13.852 -8.32 -10.586 1 96.56 98 THR A C 1
ATOM 757 O O . THR A 1 98 ? 12.836 -8.453 -9.898 1 96.56 98 THR A O 1
ATOM 760 N N . THR A 1 99 ? 14.883 -9.242 -10.578 1 96.88 99 THR A N 1
ATOM 761 C CA . THR A 1 99 ? 14.844 -10.367 -9.648 1 96.88 99 THR A CA 1
ATOM 762 C C . THR A 1 99 ? 16.172 -10.477 -8.883 1 96.88 99 THR A C 1
ATOM 764 O O . THR A 1 99 ? 16.219 -11.055 -7.797 1 96.88 99 THR A O 1
ATOM 767 N N . ARG A 1 100 ? 17.281 -10.047 -9.469 1 97.25 100 ARG A N 1
ATOM 768 C CA . ARG A 1 100 ? 18.609 -10.25 -8.891 1 97.25 100 ARG A CA 1
ATOM 769 C C . ARG A 1 100 ? 18.781 -9.438 -7.609 1 97.25 100 ARG A C 1
ATOM 771 O O . ARG A 1 100 ? 18.531 -8.234 -7.594 1 97.25 100 ARG A O 1
ATOM 778 N N . ASP A 1 101 ? 19.219 -9.984 -6.594 1 96.62 101 ASP A N 1
ATOM 779 C CA . ASP A 1 101 ? 19.297 -9.422 -5.246 1 96.62 101 ASP A CA 1
ATOM 780 C C . ASP A 1 101 ? 20.062 -8.102 -5.246 1 96.62 101 ASP A C 1
ATOM 782 O O . ASP A 1 101 ? 19.562 -7.082 -4.789 1 96.62 101 ASP A O 1
ATOM 786 N N . MET A 1 102 ? 21.219 -8.055 -5.82 1 96.44 102 MET A N 1
ATOM 787 C CA . MET A 1 102 ? 22.062 -6.855 -5.73 1 96.44 102 MET A CA 1
ATOM 788 C C . MET A 1 102 ? 21.5 -5.742 -6.613 1 96.44 102 MET A C 1
ATOM 790 O O . MET A 1 102 ? 21.734 -4.562 -6.344 1 96.44 102 MET A O 1
ATOM 794 N N . GLU A 1 103 ? 20.797 -6.094 -7.613 1 97.88 103 GLU A N 1
ATOM 795 C CA . GLU A 1 103 ? 20.109 -5.074 -8.398 1 97.88 103 GLU A CA 1
ATOM 796 C C . GLU A 1 103 ? 19 -4.406 -7.586 1 97.88 103 GLU A C 1
ATOM 798 O O . GLU A 1 103 ? 18.828 -3.189 -7.66 1 97.88 103 GLU A O 1
ATOM 803 N N . HIS A 1 104 ? 18.281 -5.246 -6.832 1 98.31 104 HIS A N 1
ATOM 804 C CA . HIS A 1 104 ? 17.266 -4.684 -5.938 1 98.31 104 HIS A CA 1
ATOM 805 C C . HIS A 1 104 ? 17.906 -3.729 -4.93 1 98.31 104 HIS A C 1
ATOM 807 O O . HIS A 1 104 ? 17.359 -2.652 -4.668 1 98.31 104 HIS A O 1
ATOM 813 N N . VAL A 1 105 ? 19 -4.141 -4.379 1 98.19 105 VAL A N 1
ATOM 814 C CA . VAL A 1 105 ? 19.688 -3.328 -3.385 1 98.19 105 VAL A CA 1
ATOM 815 C C . VAL A 1 105 ? 20.031 -1.964 -3.979 1 98.19 105 VAL A C 1
ATOM 817 O O . VAL A 1 105 ? 19.75 -0.928 -3.367 1 98.19 105 VAL A O 1
ATOM 820 N N . LYS A 1 106 ? 20.578 -1.978 -5.133 1 98.06 106 LYS A N 1
ATOM 821 C CA . LYS A 1 106 ? 20.969 -0.739 -5.801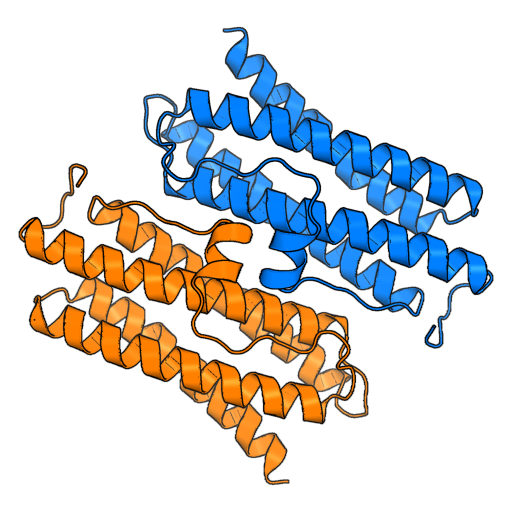 1 98.06 106 LYS A CA 1
ATOM 822 C C . LYS A 1 106 ? 19.766 0.146 -6.07 1 98.06 106 LYS A C 1
ATOM 824 O O . LYS A 1 106 ? 19.766 1.335 -5.746 1 98.06 106 LYS A O 1
ATOM 829 N N . LEU A 1 107 ? 18.781 -0.385 -6.621 1 98.31 107 LEU A N 1
ATOM 830 C CA . LEU A 1 107 ? 17.578 0.354 -6.988 1 98.31 107 LEU A CA 1
ATOM 831 C C . LEU A 1 107 ? 16.906 0.952 -5.754 1 98.31 107 LEU A C 1
ATOM 833 O O . LEU A 1 107 ? 16.516 2.121 -5.762 1 98.31 107 LEU A O 1
ATOM 837 N N . LEU A 1 108 ? 16.812 0.162 -4.691 1 98.44 108 LEU A N 1
ATOM 838 C CA . LEU A 1 108 ? 16.156 0.635 -3.479 1 98.44 108 LEU A CA 1
ATOM 839 C C . LEU A 1 108 ? 17 1.714 -2.797 1 98.44 108 LEU A C 1
ATOM 841 O O . LEU A 1 108 ? 16.453 2.686 -2.27 1 98.44 108 LEU A O 1
ATOM 845 N N . ALA A 1 109 ? 18.312 1.563 -2.777 1 98.12 109 ALA A N 1
ATOM 846 C CA . ALA A 1 109 ? 19.172 2.6 -2.213 1 98.12 109 ALA A CA 1
ATOM 847 C C . ALA A 1 109 ? 18.953 3.938 -2.918 1 98.12 109 ALA A C 1
ATOM 849 O O . ALA A 1 109 ? 18.844 4.977 -2.266 1 98.12 109 ALA A O 1
ATOM 850 N N . GLU A 1 110 ? 18.859 3.875 -4.207 1 98 110 GLU A N 1
ATOM 851 C CA . GLU A 1 110 ? 18.641 5.078 -5.004 1 98 110 GLU A CA 1
ATOM 852 C C . GLU A 1 110 ? 17.281 5.715 -4.699 1 98 110 GLU A C 1
ATOM 854 O O . GLU A 1 110 ? 17.188 6.934 -4.555 1 98 110 GLU A O 1
ATOM 859 N N . ARG A 1 111 ? 16.297 4.957 -4.613 1 98.44 111 ARG A N 1
ATOM 860 C CA . ARG A 1 111 ? 14.953 5.457 -4.352 1 98.44 111 ARG A CA 1
ATOM 861 C C . ARG A 1 111 ? 14.844 6.031 -2.945 1 98.44 111 ARG A C 1
ATOM 863 O O . ARG A 1 111 ? 14.18 7.051 -2.732 1 98.44 111 ARG A O 1
ATOM 870 N N . ILE A 1 112 ? 15.445 5.34 -1.972 1 98.62 112 ILE A N 1
ATOM 871 C CA . ILE A 1 112 ? 15.422 5.828 -0.597 1 98.62 112 ILE A CA 1
ATOM 872 C C . ILE A 1 112 ? 16.109 7.191 -0.523 1 98.62 112 ILE A C 1
ATOM 874 O O . ILE A 1 112 ? 15.648 8.086 0.2 1 98.62 112 ILE A O 1
ATOM 878 N N . GLU A 1 113 ? 17.109 7.398 -1.299 1 98.25 113 GLU A N 1
ATOM 879 C CA . GLU A 1 113 ? 17.781 8.688 -1.326 1 98.25 113 GLU A CA 1
ATOM 880 C C . GLU A 1 113 ? 16.859 9.789 -1.835 1 98.25 113 GLU A C 1
ATOM 882 O O . GLU A 1 113 ? 16.844 10.898 -1.292 1 98.25 113 GLU A O 1
ATOM 887 N N . VAL A 1 114 ? 16.141 9.508 -2.852 1 98.69 114 VAL A N 1
ATOM 888 C CA . VAL A 1 114 ? 15.195 10.477 -3.389 1 98.69 114 VAL A CA 1
ATOM 889 C C . VAL A 1 114 ? 14.133 10.797 -2.336 1 98.69 114 VAL A C 1
ATOM 891 O O . VAL A 1 114 ? 13.773 11.961 -2.146 1 98.69 114 VAL A O 1
ATOM 894 N N . TYR A 1 115 ? 13.68 9.789 -1.659 1 98.88 115 TYR A N 1
ATOM 895 C CA . TYR A 1 115 ? 12.688 9.953 -0.603 1 98.88 115 TYR A CA 1
ATOM 896 C C . TYR A 1 115 ? 13.234 10.828 0.521 1 98.88 115 TYR A C 1
ATOM 898 O O . TYR A 1 115 ? 12.555 11.75 0.989 1 98.88 115 TYR A O 1
ATOM 906 N N . LEU A 1 116 ? 14.461 10.57 0.919 1 98.81 116 LEU A N 1
ATOM 907 C CA . LEU A 1 116 ? 15.117 11.32 1.985 1 98.81 116 LEU A CA 1
ATOM 908 C C . LEU A 1 116 ? 15.273 12.789 1.603 1 98.81 116 LEU A C 1
ATOM 910 O O . LEU A 1 116 ? 15.047 13.68 2.426 1 98.81 116 LEU A O 1
ATOM 914 N N . ASP A 1 117 ? 15.633 13.023 0.357 1 98.81 117 ASP A N 1
ATOM 915 C CA . ASP A 1 117 ? 15.758 14.398 -0.117 1 98.81 117 ASP A CA 1
ATOM 916 C C . ASP A 1 117 ? 14.43 15.148 0.006 1 98.81 117 ASP A C 1
ATOM 918 O O . ASP A 1 117 ? 14.406 16.312 0.427 1 98.81 117 ASP A O 1
ATOM 922 N N . GLY A 1 118 ? 13.375 14.508 -0.355 1 98.81 118 GLY A N 1
ATOM 923 C CA . GLY A 1 118 ? 12.055 15.094 -0.193 1 98.81 118 GLY A CA 1
ATOM 924 C C . GLY A 1 118 ? 11.703 15.383 1.254 1 98.81 118 GLY A C 1
ATOM 925 O O . GLY A 1 118 ? 11.172 16.453 1.566 1 98.81 118 GLY A O 1
ATOM 926 N N . LEU A 1 119 ? 12.016 14.445 2.117 1 98.88 119 LEU A N 1
ATOM 927 C CA . LEU A 1 119 ? 11.734 14.609 3.539 1 98.88 119 LEU A CA 1
ATOM 928 C C . LEU A 1 119 ? 12.508 15.789 4.117 1 98.88 119 LEU A C 1
ATOM 930 O O . LEU A 1 119 ? 11.977 16.547 4.93 1 98.88 119 LEU A O 1
ATOM 934 N N . ARG A 1 120 ? 13.719 15.93 3.701 1 98.88 120 ARG A N 1
ATOM 935 C CA . ARG A 1 120 ? 14.539 17.031 4.191 1 98.88 120 ARG A CA 1
ATOM 936 C C . ARG A 1 120 ? 13.969 18.375 3.762 1 98.88 120 ARG A C 1
ATOM 938 O O . ARG A 1 120 ? 13.953 19.328 4.543 1 98.88 120 ARG A O 1
ATOM 945 N N . LYS A 1 121 ? 13.523 18.453 2.562 1 98.88 121 LYS A N 1
ATOM 946 C CA . LYS A 1 121 ? 12.883 19.672 2.084 1 98.88 121 LYS A CA 1
ATOM 947 C C . LYS A 1 121 ? 11.617 19.969 2.881 1 98.88 121 LYS A C 1
ATOM 949 O O . LYS A 1 121 ? 11.383 21.125 3.262 1 98.88 121 LYS A O 1
ATOM 954 N N . SER A 1 122 ? 10.836 18.984 3.131 1 98.88 122 SER A N 1
ATOM 955 C CA . SER A 1 122 ? 9.617 19.156 3.912 1 98.88 122 SER A CA 1
ATOM 956 C C . SER A 1 122 ? 9.938 19.594 5.34 1 98.88 122 SER A C 1
ATOM 958 O O . SER A 1 122 ? 9.258 20.453 5.898 1 98.88 122 SER A O 1
ATOM 960 N N . ARG A 1 123 ? 10.922 18.922 5.895 1 98.88 123 ARG A N 1
ATOM 961 C CA . ARG A 1 123 ? 11.297 19.266 7.262 1 98.88 123 ARG A CA 1
ATOM 962 C C . ARG A 1 123 ? 11.672 20.734 7.371 1 98.88 123 ARG A C 1
ATOM 964 O O . ARG A 1 123 ? 11.297 21.406 8.336 1 98.88 123 ARG A O 1
ATOM 971 N N . ALA A 1 124 ? 12.406 21.281 6.398 1 98.88 124 ALA A N 1
ATOM 972 C CA . ALA A 1 124 ? 12.758 22.703 6.383 1 98.88 124 ALA A CA 1
ATOM 973 C C . ALA A 1 124 ? 11.516 23.578 6.367 1 98.88 124 ALA A C 1
ATOM 975 O O . ALA A 1 124 ? 11.453 24.578 7.074 1 98.88 124 ALA A O 1
ATOM 976 N N . LEU A 1 125 ? 10.539 23.188 5.578 1 98.88 125 LEU A N 1
ATOM 977 C CA . LEU A 1 125 ? 9.266 23.906 5.504 1 98.88 125 LEU A CA 1
ATOM 978 C C . LEU A 1 125 ? 8.547 23.875 6.848 1 98.88 125 LEU A C 1
ATOM 980 O O . LEU A 1 125 ? 7.969 24.875 7.27 1 98.88 125 LEU A O 1
ATOM 984 N N . PHE A 1 126 ? 8.562 22.719 7.543 1 98.81 126 PHE A N 1
ATOM 985 C CA . PHE A 1 126 ? 7.887 22.578 8.828 1 98.81 126 PHE A CA 1
ATOM 986 C C . PHE A 1 126 ? 8.539 23.453 9.883 1 98.81 126 PHE A C 1
ATOM 988 O O . PHE A 1 126 ? 7.848 24.094 10.68 1 98.81 126 PHE A O 1
ATOM 995 N N . VAL A 1 127 ? 9.867 23.5 9.82 1 98.62 127 VAL A N 1
ATOM 996 C CA . VAL A 1 127 ? 10.625 24.344 10.734 1 98.62 127 VAL A CA 1
ATOM 997 C C . VAL A 1 127 ? 10.281 25.812 10.484 1 98.62 127 VAL A C 1
ATOM 999 O O . VAL A 1 127 ? 10.008 26.562 11.422 1 98.62 127 VAL A O 1
ATOM 1002 N N . GLU A 1 128 ? 10.227 26.203 9.266 1 98.5 128 GLU A N 1
ATOM 1003 C CA . GLU A 1 128 ? 9.922 27.578 8.883 1 98.5 128 GLU A CA 1
ATOM 1004 C C . GLU A 1 128 ? 8.539 27.984 9.367 1 98.5 128 GLU A C 1
ATOM 1006 O O . GLU A 1 128 ? 8.32 29.156 9.703 1 98.5 128 GLU A O 1
ATOM 1011 N N . ASN A 1 129 ? 7.629 27.031 9.453 1 98.31 129 ASN A N 1
ATOM 1012 C CA . ASN A 1 129 ? 6.258 27.328 9.836 1 98.31 129 ASN A CA 1
ATOM 1013 C C . ASN A 1 129 ? 6.023 27.062 11.328 1 98.31 129 ASN A C 1
ATOM 1015 O O . ASN A 1 129 ? 4.891 27.141 11.805 1 98.31 129 ASN A O 1
ATOM 1019 N N . GLY A 1 130 ? 7.094 26.656 12.031 1 97.62 130 GLY A N 1
ATOM 1020 C CA . GLY A 1 130 ? 7.016 26.469 13.477 1 97.62 130 GLY A CA 1
ATOM 1021 C C . GLY A 1 130 ? 6.227 25.234 13.867 1 97.62 130 GLY A C 1
ATOM 1022 O O . GLY A 1 130 ? 5.594 25.203 14.922 1 97.62 130 GLY A O 1
ATOM 1023 N N . ASP A 1 131 ? 6.145 24.25 13.062 1 98.44 131 ASP A N 1
ATOM 1024 C CA . ASP A 1 131 ? 5.41 23.031 13.352 1 98.44 131 ASP A CA 1
ATOM 1025 C C . ASP A 1 131 ? 6.344 21.938 13.867 1 98.44 131 ASP A C 1
ATOM 1027 O O . ASP A 1 131 ? 6.766 21.062 13.109 1 98.44 131 ASP A O 1
ATOM 1031 N N . SER A 1 132 ? 6.492 21.797 15.086 1 98.19 132 SER A N 1
ATOM 1032 C CA . SER A 1 132 ? 7.434 20.875 15.711 1 98.19 132 SER A CA 1
ATOM 1033 C C . SER A 1 132 ? 6.965 19.438 15.578 1 98.19 132 SER A C 1
ATOM 1035 O O . SER A 1 132 ? 7.785 18.516 15.5 1 98.19 132 SER A O 1
ATOM 1037 N N . ASP A 1 133 ? 5.629 19.266 15.555 1 98.19 133 ASP A N 1
ATOM 1038 C CA . ASP A 1 133 ? 5.102 17.906 15.453 1 98.19 133 ASP A CA 1
ATOM 1039 C C . ASP A 1 133 ? 5.457 17.281 14.109 1 98.19 133 ASP A C 1
ATOM 1041 O O . ASP A 1 133 ? 5.961 16.156 14.055 1 98.19 133 ASP A O 1
ATOM 1045 N N . SER A 1 134 ? 5.25 17.984 13.023 1 98.75 134 SER A N 1
ATOM 1046 C CA . SER A 1 134 ? 5.602 17.5 11.695 1 98.75 134 SER A CA 1
ATOM 1047 C C . SER A 1 134 ? 7.109 17.359 11.539 1 98.75 134 SER A C 1
ATOM 1049 O O . SER A 1 134 ? 7.594 16.438 10.891 1 98.75 134 SER A O 1
ATOM 1051 N N . GLU A 1 135 ? 7.801 18.328 12.102 1 98.81 135 GLU A N 1
ATOM 1052 C CA . GLU A 1 135 ? 9.258 18.25 12.094 1 98.81 135 GLU A CA 1
ATOM 1053 C C . GLU A 1 135 ? 9.742 16.969 12.758 1 98.81 135 GLU A C 1
ATOM 1055 O O . GLU A 1 135 ? 10.617 16.281 12.227 1 98.81 135 GLU A O 1
ATOM 1060 N N . GLY A 1 136 ? 9.211 16.672 13.906 1 98.88 136 GLY A N 1
ATOM 1061 C CA . GLY A 1 136 ? 9.586 15.453 14.617 1 98.88 136 GLY A CA 1
ATOM 1062 C C . GLY A 1 136 ? 9.273 14.188 13.836 1 98.88 136 GLY A C 1
ATOM 1063 O O . GLY A 1 136 ? 10.102 13.281 13.758 1 98.88 136 GLY A O 1
ATOM 1064 N N . LEU A 1 137 ? 8.07 14.148 13.312 1 98.75 137 LEU A N 1
ATOM 1065 C CA . LEU A 1 137 ? 7.637 13.016 12.5 1 98.75 137 LEU A CA 1
ATOM 1066 C C . LEU A 1 137 ? 8.609 12.766 11.352 1 98.75 137 LEU A C 1
ATOM 1068 O O . LEU A 1 137 ? 9.047 11.633 11.133 1 98.75 137 LEU A O 1
ATOM 1072 N N . THR A 1 138 ? 8.953 13.805 10.648 1 98.75 138 THR A N 1
ATOM 1073 C CA . THR A 1 138 ? 9.836 13.703 9.492 1 98.75 138 THR A CA 1
ATOM 1074 C C . THR A 1 138 ? 11.25 13.312 9.93 1 98.75 138 THR A C 1
ATOM 1076 O O . THR A 1 138 ? 11.914 12.523 9.25 1 98.75 138 THR A O 1
ATOM 1079 N N . THR A 1 139 ? 11.695 13.828 11.008 1 98.81 139 THR A N 1
ATOM 1080 C CA . THR A 1 139 ? 13.023 13.516 11.531 1 98.81 139 THR A CA 1
ATOM 1081 C C . THR A 1 139 ? 13.133 12.031 11.875 1 98.81 139 THR A C 1
ATOM 1083 O O . THR A 1 139 ? 14.156 11.398 11.617 1 98.81 139 THR A O 1
ATOM 1086 N N . ASP A 1 140 ? 12.094 11.484 12.484 1 98.75 140 ASP A N 1
ATOM 1087 C CA . ASP A 1 140 ? 12.07 10.055 12.812 1 98.75 140 ASP A CA 1
ATOM 1088 C C . ASP A 1 140 ? 12.227 9.203 11.555 1 98.75 140 ASP A C 1
ATOM 1090 O O . ASP A 1 140 ? 12.992 8.234 11.547 1 98.75 140 ASP A O 1
ATOM 1094 N N . ILE A 1 141 ? 11.547 9.555 10.516 1 98.81 141 ILE A N 1
ATOM 1095 C CA . ILE A 1 141 ? 11.602 8.812 9.258 1 98.81 141 ILE A CA 1
ATOM 1096 C C . ILE A 1 141 ? 13.008 8.914 8.656 1 98.81 141 ILE A C 1
ATOM 1098 O O . ILE A 1 141 ? 13.586 7.91 8.25 1 98.81 141 ILE A O 1
ATOM 1102 N N . ILE A 1 142 ? 13.508 10.133 8.625 1 98.88 142 ILE A N 1
ATOM 1103 C CA . ILE A 1 142 ? 14.836 10.375 8.055 1 98.88 142 ILE A CA 1
ATOM 1104 C C . ILE A 1 142 ? 15.875 9.539 8.805 1 98.88 142 ILE A C 1
ATOM 1106 O O . ILE A 1 142 ? 16.672 8.836 8.18 1 98.88 142 ILE A O 1
ATOM 1110 N N . THR A 1 143 ? 15.82 9.555 10.094 1 98.69 143 THR A N 1
ATOM 1111 C CA . THR A 1 143 ? 16.797 8.828 10.906 1 98.69 143 THR A CA 1
ATOM 1112 C C . THR A 1 143 ? 16.766 7.336 10.578 1 98.69 143 THR A C 1
ATOM 1114 O O . THR A 1 143 ? 17.812 6.723 10.352 1 98.69 143 THR A O 1
ATOM 1117 N N . GLU A 1 144 ? 15.688 6.777 10.508 1 98.56 144 GLU A N 1
ATOM 1118 C CA . GLU A 1 144 ? 15.539 5.348 10.25 1 98.56 144 GLU A CA 1
ATOM 1119 C C . GLU A 1 144 ? 15.969 5 8.828 1 98.56 144 GLU A C 1
ATOM 1121 O O . GLU A 1 144 ? 16.734 4.055 8.617 1 98.56 144 GLU A O 1
ATOM 1126 N N . PHE A 1 145 ? 15.5 5.773 7.855 1 98.5 145 PHE A N 1
ATOM 1127 C CA . PHE A 1 145 ? 15.711 5.387 6.469 1 98.5 145 PHE A CA 1
ATOM 1128 C C . PHE A 1 145 ? 17.109 5.785 6 1 98.5 145 PHE A C 1
ATOM 1130 O O . PHE A 1 145 ? 17.609 5.242 5.016 1 98.5 145 PHE A O 1
ATOM 1137 N N . GLU A 1 146 ? 17.734 6.742 6.656 1 98.25 146 GLU A N 1
ATOM 1138 C CA . GLU A 1 146 ? 19.156 6.953 6.422 1 98.25 146 GLU A CA 1
ATOM 1139 C C . GLU A 1 146 ? 19.969 5.715 6.797 1 98.25 146 GLU A C 1
ATOM 1141 O O . GLU A 1 146 ? 20.906 5.344 6.094 1 98.25 146 GLU A O 1
ATOM 1146 N N . LYS A 1 147 ? 19.609 5.121 7.895 1 97.38 147 LYS A N 1
ATOM 1147 C CA . LYS A 1 147 ? 20.281 3.887 8.312 1 97.38 147 LYS A CA 1
ATOM 1148 C C . LYS A 1 147 ? 20.047 2.77 7.301 1 97.38 147 LYS A C 1
ATOM 1150 O O . LYS A 1 147 ? 20.969 2.025 6.969 1 97.38 147 LYS A O 1
ATOM 1155 N N . HIS A 1 148 ? 18.812 2.639 6.844 1 96.06 148 HIS A N 1
ATOM 1156 C CA . HIS A 1 148 ? 18.516 1.631 5.836 1 96.06 148 HIS A CA 1
ATOM 1157 C C . HIS A 1 148 ? 19.328 1.849 4.566 1 96.06 148 HIS A C 1
ATOM 1159 O O . HIS A 1 148 ? 19.891 0.9 4.016 1 96.06 148 HIS A O 1
ATOM 1165 N N . ALA A 1 149 ? 19.344 3.145 4.113 1 96.12 149 ALA A N 1
ATOM 1166 C CA . ALA A 1 149 ? 20.109 3.477 2.92 1 96.12 149 ALA A CA 1
ATOM 1167 C C . ALA A 1 149 ? 21.594 3.16 3.123 1 96.12 149 ALA A C 1
ATOM 1169 O O . ALA A 1 149 ? 22.25 2.635 2.223 1 96.12 149 ALA A O 1
ATOM 1170 N N . TRP A 1 150 ? 22.047 3.457 4.27 1 94.94 150 TRP A N 1
ATOM 1171 C CA . TRP A 1 150 ? 23.438 3.18 4.617 1 94.94 150 TRP A CA 1
ATOM 1172 C C . TRP A 1 150 ? 23.719 1.685 4.551 1 94.94 150 TRP A C 1
ATOM 1174 O O . TRP A 1 150 ? 24.703 1.265 3.93 1 94.94 150 TRP A O 1
ATOM 1184 N N . PHE A 1 151 ? 22.844 0.898 5.133 1 93.88 151 PHE A N 1
ATOM 1185 C CA . PHE A 1 151 ? 23 -0.552 5.125 1 93.88 151 PHE A CA 1
ATOM 1186 C C . PHE A 1 151 ? 23.016 -1.088 3.697 1 93.88 151 PHE A C 1
ATOM 1188 O O . PHE A 1 151 ? 23.875 -1.903 3.344 1 93.88 151 PHE A O 1
ATOM 1195 N N . LEU A 1 152 ? 22.109 -0.645 2.832 1 96.19 152 LEU A N 1
ATOM 1196 C CA . LEU A 1 152 ? 22.031 -1.099 1.448 1 96.19 152 LEU A CA 1
ATOM 1197 C C . LEU A 1 152 ? 23.281 -0.708 0.675 1 96.19 152 LEU A C 1
ATOM 1199 O O . LEU A 1 152 ? 23.859 -1.526 -0.051 1 96.19 152 LEU A O 1
ATOM 1203 N N . ARG A 1 153 ? 23.766 0.501 0.875 1 94.5 153 ARG A N 1
ATOM 1204 C CA . ARG A 1 153 ? 24.953 0.979 0.168 1 94.5 153 ARG A CA 1
ATOM 1205 C C . ARG A 1 153 ? 26.203 0.211 0.604 1 94.5 153 ARG A C 1
ATOM 1207 O O . ARG A 1 153 ? 27.078 -0.058 -0.21 1 94.5 153 ARG A O 1
ATOM 1214 N N . ALA A 1 154 ? 26.266 -0.086 1.896 1 93.38 154 ALA A N 1
ATOM 1215 C CA . ALA A 1 154 ? 27.391 -0.862 2.41 1 93.38 154 ALA A CA 1
ATOM 1216 C C . ALA A 1 154 ? 27.453 -2.24 1.758 1 93.38 154 ALA A C 1
ATOM 1218 O O . ALA A 1 154 ? 28.547 -2.775 1.525 1 93.38 154 ALA A O 1
ATOM 1219 N N . SER A 1 155 ? 26.328 -2.814 1.472 1 89.62 155 SER A N 1
ATOM 1220 C CA . SER A 1 155 ? 26.25 -4.129 0.845 1 89.62 155 SER A CA 1
ATOM 1221 C C . SER A 1 155 ? 26.734 -4.082 -0.599 1 89.62 155 SER A C 1
ATOM 1223 O O . SER A 1 155 ? 27.125 -5.109 -1.166 1 89.62 155 SER A O 1
ATOM 1225 N N . LEU A 1 156 ? 26.688 -2.857 -1.183 1 90.44 156 LEU A N 1
ATOM 1226 C CA . LEU A 1 156 ? 27.109 -2.68 -2.568 1 90.44 156 LEU A CA 1
ATOM 1227 C C . LEU A 1 156 ? 28.625 -2.531 -2.658 1 90.44 156 LEU A C 1
ATOM 1229 O O . LEU A 1 156 ? 29.219 -2.695 -3.734 1 90.44 156 LEU A O 1
ATOM 1233 N N . GLU A 1 157 ? 29.297 -1.92 -1.537 1 83.94 157 GLU A N 1
ATOM 1234 C CA . GLU A 1 157 ? 30.75 -1.708 -1.524 1 83.94 157 GLU A CA 1
ATOM 1235 C C . GLU A 1 157 ? 31.5 -3.016 -1.279 1 83.94 157 GLU A C 1
ATOM 1237 O O . GLU A 1 157 ? 32.719 -3.074 -1.42 1 83.94 157 GLU A O 1
ATOM 1242 N N . GLY A 1 158 ? 30.859 -4.184 -1.013 1 57.34 158 GLY A N 1
ATOM 1243 C CA . GLY A 1 158 ? 31.672 -5.379 -0.833 1 57.34 158 GLY A CA 1
ATOM 1244 C C . GLY A 1 158 ? 32.406 -5.809 -2.096 1 57.34 158 GLY A C 1
ATOM 1245 O O . GLY A 1 158 ? 32.031 -5.371 -3.193 1 57.34 158 GLY A O 1
ATOM 1246 N N . MET B 1 1 ? 8.758 -18.891 -17.188 1 94.88 1 MET B N 1
ATOM 1247 C CA . MET B 1 1 ? 8.5 -19.203 -15.789 1 94.88 1 MET B CA 1
ATOM 1248 C C . MET B 1 1 ? 9.773 -19.688 -15.102 1 94.88 1 MET B C 1
ATOM 1250 O O . MET B 1 1 ? 10.578 -20.391 -15.703 1 94.88 1 MET B O 1
ATOM 1254 N N . TYR B 1 2 ? 9.914 -19.297 -13.789 1 93.5 2 TYR B N 1
ATOM 1255 C CA . TYR B 1 2 ? 11.016 -19.812 -12.992 1 93.5 2 TYR B CA 1
ATOM 1256 C C . TYR B 1 2 ? 10.711 -21.219 -12.484 1 93.5 2 TYR B C 1
ATOM 1258 O O . TYR B 1 2 ? 9.57 -21.688 -12.586 1 93.5 2 TYR B O 1
ATOM 1266 N N . ARG B 1 3 ? 11.75 -21.766 -11.984 1 93.19 3 ARG B N 1
ATOM 1267 C CA . ARG B 1 3 ? 11.555 -23.094 -11.406 1 93.19 3 ARG B CA 1
ATOM 1268 C C . ARG B 1 3 ? 10.594 -23.047 -10.227 1 93.19 3 ARG B C 1
ATOM 1270 O O . ARG B 1 3 ? 10.609 -22.094 -9.445 1 93.19 3 ARG B O 1
ATOM 1277 N N . SER B 1 4 ? 9.734 -24.047 -10.195 1 95.5 4 SER B N 1
ATOM 1278 C CA . SER B 1 4 ? 8.711 -24.156 -9.164 1 95.5 4 SER B CA 1
ATOM 1279 C C . SER B 1 4 ? 8.594 -25.578 -8.633 1 95.5 4 SER B C 1
ATOM 1281 O O . SER B 1 4 ? 8.742 -26.547 -9.391 1 95.5 4 SER B O 1
ATOM 1283 N N . PRO B 1 5 ? 8.383 -25.688 -7.316 1 94.38 5 PRO B N 1
ATOM 1284 C CA . PRO B 1 5 ? 8.148 -27.031 -6.77 1 94.38 5 PRO B CA 1
ATOM 1285 C C . PRO B 1 5 ? 6.754 -27.562 -7.082 1 94.38 5 PRO B C 1
ATOM 1287 O O . PRO B 1 5 ? 6.453 -28.719 -6.793 1 94.38 5 PRO B O 1
ATOM 1290 N N . SER B 1 6 ? 5.926 -26.797 -7.684 1 95.62 6 SER B N 1
ATOM 1291 C CA . SER B 1 6 ? 4.551 -27.188 -7.977 1 95.62 6 SER B CA 1
ATOM 1292 C C . SER B 1 6 ? 4.5 -28.312 -9.016 1 95.62 6 SER B C 1
ATOM 1294 O O . SER B 1 6 ? 5.242 -28.281 -10 1 95.62 6 SER B O 1
ATOM 1296 N N . PRO B 1 7 ? 3.666 -29.25 -8.773 1 96.19 7 PRO B N 1
ATOM 1297 C CA . PRO B 1 7 ? 3.537 -30.328 -9.742 1 96.19 7 PRO B CA 1
ATOM 1298 C C . PRO B 1 7 ? 2.732 -29.922 -10.977 1 96.19 7 PRO B C 1
ATOM 1300 O O . PRO B 1 7 ? 2.621 -30.703 -11.93 1 96.19 7 PRO B O 1
ATOM 1303 N N . LEU B 1 8 ? 2.152 -28.75 -10.984 1 97.56 8 LEU B N 1
ATOM 1304 C CA . LEU B 1 8 ? 1.341 -28.281 -12.102 1 97.56 8 LEU B CA 1
ATOM 1305 C C . LEU B 1 8 ? 2.201 -28.047 -13.344 1 97.56 8 LEU B C 1
ATOM 1307 O O . LEU B 1 8 ? 3.34 -27.578 -13.234 1 97.56 8 LEU B O 1
ATOM 1311 N N . PRO B 1 9 ? 1.598 -28.328 -14.57 1 97.5 9 PRO B N 1
ATOM 1312 C CA . PRO B 1 9 ? 2.324 -28 -15.805 1 97.5 9 PRO B CA 1
ATOM 1313 C C . PRO B 1 9 ? 2.611 -26.516 -15.938 1 97.5 9 PRO B C 1
ATOM 1315 O O . PRO B 1 9 ? 1.841 -25.688 -15.453 1 97.5 9 PRO B O 1
ATOM 1318 N N . GLU B 1 10 ? 3.648 -26.188 -16.641 1 97.62 10 GLU B N 1
ATOM 1319 C CA . GLU B 1 10 ? 4.094 -24.812 -16.781 1 97.62 10 GLU B CA 1
ATOM 1320 C C . GLU B 1 10 ? 2.994 -23.938 -17.359 1 97.62 10 GLU B C 1
ATOM 1322 O O . GLU B 1 10 ? 2.807 -22.797 -16.938 1 97.62 10 GLU B O 1
ATOM 1327 N N . LYS B 1 11 ? 2.283 -24.453 -18.312 1 97.75 11 LYS B N 1
ATOM 1328 C CA . LYS B 1 11 ? 1.21 -23.688 -18.938 1 97.75 11 LYS B CA 1
ATOM 1329 C C . LYS B 1 11 ? 0.137 -23.312 -17.906 1 97.75 11 LYS B C 1
ATOM 1331 O O . LYS B 1 11 ? -0.354 -22.172 -17.906 1 97.75 11 LYS B O 1
ATOM 1336 N N . ALA B 1 12 ? -0.22 -24.219 -17.109 1 98.25 12 ALA B N 1
ATOM 1337 C CA . ALA B 1 12 ? -1.201 -23.969 -16.062 1 98.25 12 ALA B CA 1
ATOM 1338 C C . ALA B 1 12 ? -0.67 -22.969 -15.039 1 98.25 12 ALA B C 1
ATOM 1340 O O . ALA B 1 12 ? -1.384 -22.031 -14.648 1 98.25 12 ALA B O 1
ATOM 1341 N N . ARG B 1 13 ? 0.58 -23.141 -14.648 1 98.56 13 ARG B N 1
ATOM 1342 C CA . ARG B 1 13 ? 1.18 -22.219 -13.688 1 98.56 13 ARG B CA 1
ATOM 1343 C C . ARG B 1 13 ? 1.19 -20.797 -14.234 1 98.56 13 ARG B C 1
ATOM 1345 O O . ARG B 1 13 ? 0.94 -19.844 -13.5 1 98.56 13 ARG B O 1
ATOM 1352 N N . ALA B 1 14 ? 1.464 -20.656 -15.484 1 98.56 14 ALA B N 1
ATOM 1353 C CA . ALA B 1 14 ? 1.507 -19.344 -16.109 1 98.56 14 ALA B CA 1
ATOM 1354 C C . ALA B 1 14 ? 0.132 -18.672 -16.078 1 98.56 14 ALA B C 1
ATOM 1356 O O . ALA B 1 14 ? 0.011 -17.5 -15.75 1 98.56 14 ALA B O 1
ATOM 1357 N N . ALA B 1 15 ? -0.865 -19.438 -16.406 1 98.75 15 ALA B N 1
ATOM 1358 C CA . ALA B 1 15 ? -2.23 -18.922 -16.422 1 98.75 15 ALA B CA 1
ATOM 1359 C C . ALA B 1 15 ? -2.678 -18.531 -15.016 1 98.75 15 ALA B C 1
ATOM 1361 O O . ALA B 1 15 ? -3.314 -17.484 -14.828 1 98.75 15 ALA B O 1
ATOM 1362 N N . ILE B 1 16 ? -2.334 -19.312 -14.078 1 98.81 16 ILE B N 1
ATOM 1363 C CA . ILE B 1 16 ? -2.707 -19.078 -12.688 1 98.81 16 ILE B CA 1
ATOM 1364 C C . ILE B 1 16 ? -1.979 -17.828 -12.164 1 98.81 16 ILE B C 1
ATOM 1366 O O . ILE B 1 16 ? -2.596 -16.953 -11.57 1 98.81 16 ILE B O 1
ATOM 1370 N N . ALA B 1 17 ? -0.687 -17.781 -12.43 1 98.81 17 ALA B N 1
ATOM 1371 C CA . ALA B 1 17 ? 0.106 -16.641 -11.984 1 98.81 17 ALA B CA 1
ATOM 1372 C C . ALA B 1 17 ? -0.42 -15.344 -12.586 1 98.81 17 ALA B C 1
ATOM 1374 O O . ALA B 1 17 ? -0.456 -14.312 -11.906 1 98.81 17 ALA B O 1
ATOM 1375 N N . GLU B 1 18 ? -0.813 -15.414 -13.781 1 98.81 18 GLU B N 1
ATOM 1376 C CA . GLU B 1 18 ? -1.381 -14.234 -14.43 1 98.81 18 GLU B CA 1
ATOM 1377 C C . GLU B 1 18 ? -2.67 -13.789 -13.742 1 98.81 18 GLU B C 1
ATOM 1379 O O . GLU B 1 18 ? -2.867 -12.602 -13.484 1 98.81 18 GLU B O 1
ATOM 1384 N N . SER B 1 19 ? -3.488 -14.734 -13.477 1 98.88 19 SER B N 1
ATOM 1385 C CA . SER B 1 19 ? -4.75 -14.43 -12.805 1 98.88 19 SER B CA 1
ATOM 1386 C C . SER B 1 19 ? -4.508 -13.914 -11.391 1 98.88 19 SER B C 1
ATOM 1388 O O . SER B 1 19 ? -5.199 -13 -10.93 1 98.88 19 SER B O 1
ATOM 1390 N N . LEU B 1 20 ? -3.547 -14.484 -10.68 1 98.94 20 LEU B N 1
ATOM 1391 C CA . LEU B 1 20 ? -3.176 -14.008 -9.344 1 98.94 20 LEU B CA 1
ATOM 1392 C C . LEU B 1 20 ? -2.711 -12.562 -9.398 1 98.94 20 LEU B C 1
ATOM 1394 O O . LEU B 1 20 ? -3.068 -11.758 -8.531 1 98.94 20 LEU B O 1
ATOM 1398 N N . ASN B 1 21 ? -1.978 -12.234 -10.414 1 98.88 21 ASN B N 1
ATOM 1399 C CA . ASN B 1 21 ? -1.491 -10.867 -10.531 1 98.88 21 ASN B CA 1
ATOM 1400 C C . ASN B 1 21 ? -2.629 -9.891 -10.812 1 98.88 21 ASN B C 1
ATOM 1402 O O . AS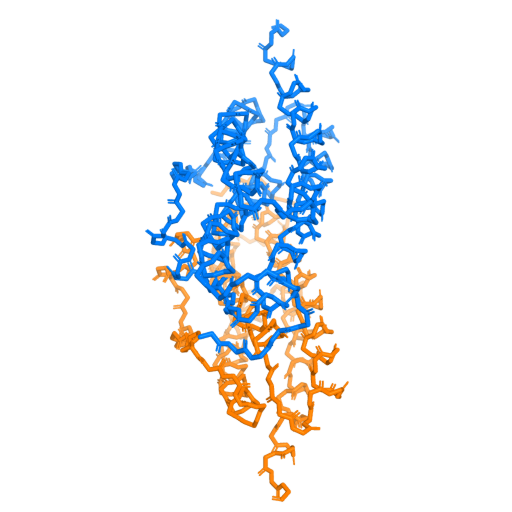N B 1 21 ? -2.592 -8.742 -10.375 1 98.88 21 ASN B O 1
ATOM 1406 N N . GLU B 1 22 ? -3.633 -10.352 -11.531 1 98.88 22 GLU B N 1
ATOM 1407 C CA . GLU B 1 22 ? -4.816 -9.523 -11.719 1 98.88 22 GLU B CA 1
ATOM 1408 C C . GLU B 1 22 ? -5.492 -9.219 -10.383 1 98.88 22 GLU B C 1
ATOM 1410 O O . GLU B 1 22 ? -5.91 -8.086 -10.133 1 98.88 22 GLU B O 1
ATOM 1415 N N . ARG B 1 23 ? -5.562 -10.203 -9.523 1 98.88 23 ARG B N 1
ATOM 1416 C CA . ARG B 1 23 ? -6.18 -10.031 -8.211 1 98.88 23 ARG B CA 1
ATOM 1417 C C . ARG B 1 23 ? -5.281 -9.219 -7.285 1 98.88 23 ARG B C 1
ATOM 1419 O O . ARG B 1 23 ? -5.77 -8.461 -6.449 1 98.88 23 ARG B O 1
ATOM 1426 N N . LEU B 1 24 ? -3.975 -9.398 -7.461 1 98.94 24 LEU B N 1
ATOM 1427 C CA . LEU B 1 24 ? -3.037 -8.594 -6.691 1 98.94 24 LEU B CA 1
ATOM 1428 C C . LEU B 1 24 ? -3.219 -7.109 -6.992 1 98.94 24 LEU B C 1
ATOM 1430 O O . LEU B 1 24 ? -3.307 -6.289 -6.078 1 98.94 24 LEU B O 1
ATOM 1434 N N . ALA B 1 25 ? -3.324 -6.785 -8.234 1 98.88 25 ALA B N 1
ATOM 1435 C CA . ALA B 1 25 ? -3.527 -5.395 -8.633 1 98.88 25 ALA B CA 1
ATOM 1436 C C . ALA B 1 25 ? -4.832 -4.844 -8.062 1 98.88 25 ALA B C 1
ATOM 1438 O O . ALA B 1 25 ? -4.852 -3.756 -7.484 1 98.88 25 ALA B O 1
ATOM 1439 N N . ASP B 1 26 ? -5.895 -5.633 -8.195 1 98.88 26 ASP B N 1
ATOM 1440 C CA . ASP B 1 26 ? -7.188 -5.219 -7.66 1 98.88 26 ASP B CA 1
ATOM 1441 C C . ASP B 1 26 ? -7.125 -5.039 -6.145 1 98.88 26 ASP B C 1
ATOM 1443 O O . ASP B 1 26 ? -7.656 -4.066 -5.605 1 98.88 26 ASP B O 1
ATOM 1447 N N . GLY B 1 27 ? -6.504 -6 -5.484 1 98.88 27 GLY B N 1
ATOM 1448 C CA . GLY B 1 27 ? -6.422 -5.98 -4.035 1 98.88 27 GLY B CA 1
ATOM 1449 C C . GLY B 1 27 ? -5.59 -4.832 -3.5 1 98.88 27 GLY B C 1
ATOM 1450 O O . GLY B 1 27 ? -5.941 -4.215 -2.492 1 98.88 27 GLY B O 1
ATOM 1451 N N . LEU B 1 28 ? -4.465 -4.559 -4.125 1 98.88 28 LEU B N 1
ATOM 1452 C CA . LEU B 1 28 ? -3.615 -3.441 -3.73 1 98.88 28 LEU B CA 1
ATOM 1453 C C . LEU B 1 28 ? -4.332 -2.113 -3.941 1 98.88 28 LEU B C 1
ATOM 1455 O O . LEU B 1 28 ? -4.227 -1.207 -3.111 1 98.88 28 LEU B O 1
ATOM 1459 N N . ASP B 1 29 ? -5.035 -1.995 -5.012 1 98.81 29 ASP B N 1
ATOM 1460 C CA . ASP B 1 29 ? -5.824 -0.793 -5.262 1 98.81 29 ASP B CA 1
ATOM 1461 C C . ASP B 1 29 ? -6.926 -0.631 -4.219 1 98.81 29 ASP B C 1
ATOM 1463 O O . ASP B 1 29 ? -7.102 0.451 -3.652 1 98.81 29 ASP B O 1
ATOM 1467 N N . LEU B 1 30 ? -7.664 -1.694 -3.971 1 98.88 30 LEU B N 1
ATOM 1468 C CA . LEU B 1 30 ? -8.711 -1.656 -2.957 1 98.88 30 LEU B CA 1
ATOM 1469 C C . LEU B 1 30 ? -8.141 -1.275 -1.597 1 98.88 30 LEU B C 1
ATOM 1471 O O . LEU B 1 30 ? -8.742 -0.479 -0.869 1 98.88 30 LEU B O 1
ATOM 1475 N N . HIS B 1 31 ? -7.027 -1.853 -1.271 1 98.88 31 HIS B N 1
ATOM 1476 C CA . HIS B 1 31 ? -6.352 -1.524 -0.023 1 98.88 31 HIS B CA 1
ATOM 1477 C C . HIS B 1 31 ? -6.086 -0.027 0.084 1 98.88 31 HIS B C 1
ATOM 1479 O O . HIS B 1 31 ? -6.355 0.583 1.122 1 98.88 31 HIS B O 1
ATOM 1485 N N . SER B 1 32 ? -5.582 0.548 -0.982 1 98.81 32 SER B N 1
ATOM 1486 C CA . SER B 1 32 ? -5.281 1.976 -0.969 1 98.81 32 SER B CA 1
ATOM 1487 C C . SER B 1 32 ? -6.551 2.805 -0.796 1 98.81 32 SER B C 1
ATOM 1489 O O . SER B 1 32 ? -6.539 3.834 -0.115 1 98.81 32 SER B O 1
ATOM 1491 N N . GLN B 1 33 ? -7.641 2.379 -1.393 1 98.75 33 GLN B N 1
ATOM 1492 C CA . GLN B 1 33 ? -8.914 3.086 -1.279 1 98.75 33 GLN B CA 1
ATOM 1493 C C . GLN B 1 33 ? -9.477 2.98 0.134 1 98.75 33 GLN B C 1
ATOM 1495 O O . GLN B 1 33 ? -10.008 3.955 0.67 1 98.75 33 GLN B O 1
ATOM 1500 N N . ILE B 1 34 ? -9.328 1.814 0.695 1 98.81 34 ILE B N 1
ATOM 1501 C CA . ILE B 1 34 ? -9.781 1.607 2.066 1 98.81 34 ILE B CA 1
ATOM 1502 C C . ILE B 1 34 ? -8.992 2.508 3.012 1 98.81 34 ILE B C 1
ATOM 1504 O O . ILE B 1 34 ? -9.555 3.117 3.92 1 98.81 34 ILE B O 1
ATOM 1508 N N . LYS B 1 35 ? -7.691 2.623 2.811 1 98.88 35 LYS B N 1
ATOM 1509 C CA . LYS B 1 35 ? -6.855 3.482 3.645 1 98.88 35 LYS B CA 1
ATOM 1510 C C . LYS B 1 35 ? -7.258 4.945 3.502 1 98.88 35 LYS B C 1
ATOM 1512 O O . LYS B 1 35 ? -7.348 5.672 4.496 1 98.88 35 LYS B O 1
ATOM 1517 N N . VAL B 1 36 ? -7.527 5.348 2.295 1 98.75 36 VAL B N 1
ATOM 1518 C CA . VAL B 1 36 ? -7.945 6.727 2.064 1 98.75 36 VAL B CA 1
ATOM 1519 C C . VAL B 1 36 ? -9.273 6.988 2.766 1 98.75 36 VAL B C 1
ATOM 1521 O O . VAL B 1 36 ? -9.461 8.039 3.379 1 98.75 36 VAL B O 1
ATOM 1524 N N . ALA B 1 37 ? -10.188 6.047 2.701 1 98.75 37 ALA B N 1
ATOM 1525 C CA . ALA B 1 37 ? -11.438 6.16 3.441 1 98.75 37 ALA B CA 1
ATOM 1526 C C . ALA B 1 37 ? -11.18 6.262 4.941 1 98.75 37 ALA B C 1
ATOM 1528 O O . ALA B 1 37 ? -11.758 7.121 5.617 1 98.75 37 ALA B O 1
ATOM 1529 N N . HIS B 1 38 ? -10.297 5.418 5.43 1 98.81 38 HIS B N 1
ATOM 1530 C CA . HIS B 1 38 ? -9.93 5.402 6.84 1 98.81 38 HIS B CA 1
ATOM 1531 C C . HIS B 1 38 ? -9.383 6.754 7.281 1 98.81 38 HIS B C 1
ATOM 1533 O O . HIS B 1 38 ? -9.773 7.277 8.328 1 98.81 38 HIS B O 1
ATOM 1539 N N . TRP B 1 39 ? -8.547 7.367 6.5 1 98.75 39 TRP B N 1
ATOM 1540 C CA . TRP B 1 39 ? -7.855 8.594 6.879 1 98.75 39 TRP B CA 1
ATOM 1541 C C . TRP B 1 39 ? -8.797 9.789 6.816 1 98.75 39 TRP B C 1
ATOM 1543 O O . TRP B 1 39 ? -8.719 10.688 7.656 1 98.75 39 TRP B O 1
ATOM 1553 N N . ASN B 1 40 ? -9.742 9.758 5.863 1 98.62 40 ASN B N 1
ATOM 1554 C CA . ASN B 1 40 ? -10.453 10.992 5.535 1 98.62 40 ASN B CA 1
ATOM 1555 C C . ASN B 1 40 ? -11.883 10.977 6.082 1 98.62 40 ASN B C 1
ATOM 1557 O O . ASN B 1 40 ? -12.594 11.977 6.004 1 98.62 40 ASN B O 1
ATOM 1561 N N . ILE B 1 41 ? -12.305 9.875 6.668 1 98.38 41 ILE B N 1
ATOM 1562 C CA . ILE B 1 41 ? -13.688 9.695 7.078 1 98.38 41 ILE B CA 1
ATOM 1563 C C . ILE B 1 41 ? -14.047 10.727 8.141 1 98.38 41 ILE B C 1
ATOM 1565 O O . ILE B 1 41 ? -13.242 11.023 9.023 1 98.38 41 ILE B O 1
ATOM 1569 N N . LYS B 1 42 ? -15.148 11.305 7.941 1 97.56 42 LYS B N 1
ATOM 1570 C CA . LYS B 1 42 ? -15.82 12.195 8.891 1 97.56 42 LYS B CA 1
ATOM 1571 C C . LYS B 1 42 ? -17.312 11.867 8.984 1 97.56 42 LYS B C 1
ATOM 1573 O O . LYS B 1 42 ? -17.875 11.273 8.07 1 97.56 42 LYS B O 1
ATOM 1578 N N . GLY B 1 43 ? -17.859 12.227 10.117 1 96.75 43 GLY B N 1
ATOM 1579 C CA . GLY B 1 43 ? -19.297 12.055 10.273 1 96.75 43 GLY B CA 1
ATOM 1580 C C . GLY B 1 43 ? -19.688 11.281 11.523 1 96.75 43 GLY B C 1
ATOM 1581 O O . GLY B 1 43 ? -18.812 10.859 12.289 1 96.75 43 GLY B O 1
ATOM 1582 N N . PRO B 1 44 ? -20.922 11.102 11.797 1 96.88 44 PRO B N 1
ATOM 1583 C CA . PRO B 1 44 ? -21.422 10.523 13.039 1 96.88 44 PRO B CA 1
ATOM 1584 C C . PRO B 1 44 ? -20.922 9.094 13.273 1 96.88 44 PRO B C 1
ATOM 1586 O O . PRO B 1 44 ? -20.844 8.648 14.422 1 96.88 44 PRO B O 1
ATOM 1589 N N . GLN B 1 45 ? -20.578 8.438 12.219 1 96.12 45 GLN B N 1
ATOM 1590 C CA . GLN B 1 45 ? -20.188 7.047 12.359 1 96.12 45 GLN B CA 1
ATOM 1591 C C . GLN B 1 45 ? -18.656 6.91 12.375 1 96.12 45 GLN B C 1
ATOM 1593 O O . GLN B 1 45 ? -18.125 5.809 12.203 1 96.12 45 GLN B O 1
ATOM 1598 N N . PHE B 1 46 ? -18 7.98 12.547 1 97.69 46 PHE B N 1
ATOM 1599 C CA . PHE B 1 46 ? -16.547 7.996 12.555 1 97.69 46 PHE B CA 1
ATOM 1600 C C . PHE B 1 46 ? -16 6.984 13.555 1 97.69 46 PHE B C 1
ATOM 1602 O O . PHE B 1 46 ? -15.125 6.184 13.219 1 97.69 46 PHE B O 1
ATOM 1609 N N . ALA B 1 47 ? -16.5 6.988 14.75 1 97 47 ALA B N 1
ATOM 1610 C CA . ALA B 1 47 ? -15.938 6.211 15.852 1 97 47 ALA B CA 1
ATOM 1611 C C . ALA B 1 47 ? -15.984 4.715 15.555 1 97 47 ALA B C 1
ATOM 1613 O O . ALA B 1 47 ? -15.094 3.965 15.953 1 97 47 ALA B O 1
ATOM 1614 N N . SER B 1 48 ? -17 4.266 14.828 1 96.56 48 SER B N 1
ATOM 1615 C CA . SER B 1 48 ? -17.156 2.848 14.531 1 96.56 48 SER B CA 1
ATOM 1616 C C . SER B 1 48 ? -16.484 2.484 13.211 1 96.56 48 SER B C 1
ATOM 1618 O O . SER B 1 48 ? -15.812 1.453 13.117 1 96.56 48 SER B O 1
ATOM 1620 N N . LEU B 1 49 ? -16.547 3.365 12.219 1 97.75 49 LEU B N 1
ATOM 1621 C CA . LEU B 1 49 ? -16.109 3.018 10.867 1 97.75 49 LEU B CA 1
ATOM 1622 C C . LEU B 1 49 ? -14.602 3.205 10.719 1 97.75 49 LEU B C 1
ATOM 1624 O O . LEU B 1 49 ? -13.945 2.469 9.984 1 97.75 49 LEU B O 1
ATOM 1628 N N . HIS B 1 50 ? -14.094 4.141 11.453 1 98.19 50 HIS B N 1
ATOM 1629 C CA . HIS B 1 50 ? -12.664 4.422 11.344 1 98.19 50 HIS B CA 1
ATOM 1630 C C . HIS B 1 50 ? -11.836 3.193 11.688 1 98.19 50 HIS B C 1
ATOM 1632 O O . HIS B 1 50 ? -11 2.752 10.891 1 98.19 50 HIS B O 1
ATOM 1638 N N . PRO B 1 51 ? -12.008 2.59 12.844 1 98 51 PRO B N 1
ATOM 1639 C CA . PRO B 1 51 ? -11.242 1.382 13.164 1 98 51 PRO B CA 1
ATOM 1640 C C . PRO B 1 51 ? -11.648 0.187 12.297 1 98 51 PRO B C 1
ATOM 1642 O O . PRO B 1 51 ? -10.82 -0.682 12.016 1 98 51 PRO B O 1
ATOM 1645 N N . LEU B 1 52 ? -12.898 0.134 11.852 1 97.81 52 LEU B N 1
ATOM 1646 C CA . LEU B 1 52 ? -13.352 -0.958 10.992 1 97.81 52 LEU B CA 1
ATOM 1647 C C . LEU B 1 52 ? -12.602 -0.953 9.664 1 97.81 52 LEU B C 1
ATOM 1649 O O . LEU B 1 52 ? -12.164 -2.002 9.188 1 97.81 52 LEU B O 1
ATOM 1653 N N . PHE B 1 53 ? -12.445 0.235 9.102 1 98.62 53 PHE B N 1
ATOM 1654 C CA . PHE B 1 53 ? -11.719 0.346 7.844 1 98.62 53 PHE B CA 1
ATOM 1655 C C . PHE B 1 53 ? -10.266 -0.085 8.016 1 98.62 53 PHE B C 1
ATOM 1657 O O . PHE B 1 53 ? -9.688 -0.701 7.117 1 98.62 53 PHE B O 1
ATOM 1664 N N . GLU B 1 54 ? -9.695 0.203 9.133 1 98.56 54 GLU B N 1
ATOM 1665 C CA . GLU B 1 54 ? -8.344 -0.271 9.398 1 98.56 54 GLU B CA 1
ATOM 1666 C C . GLU B 1 54 ? -8.297 -1.796 9.453 1 98.56 54 GLU B C 1
ATOM 1668 O O . GLU B 1 54 ? -7.344 -2.408 8.953 1 98.56 54 GLU B O 1
ATOM 1673 N N . THR B 1 55 ? -9.266 -2.387 10.031 1 98.25 55 THR B N 1
ATOM 1674 C CA . THR B 1 55 ? -9.344 -3.842 10.094 1 98.25 55 THR B CA 1
ATOM 1675 C C . THR B 1 55 ? -9.398 -4.438 8.688 1 98.25 55 THR B C 1
ATOM 1677 O O . THR B 1 55 ? -8.703 -5.414 8.391 1 98.25 55 THR B O 1
ATOM 1680 N N . PHE B 1 56 ? -10.234 -3.82 7.797 1 98.5 56 PHE B N 1
ATOM 1681 C CA . PHE B 1 56 ? -10.297 -4.254 6.406 1 98.5 56 PHE B CA 1
ATOM 1682 C C . PHE B 1 56 ? -8.922 -4.168 5.754 1 98.5 56 PHE B C 1
ATOM 1684 O O . PHE B 1 56 ? -8.5 -5.098 5.07 1 98.5 56 PHE B O 1
ATOM 1691 N N . ALA B 1 57 ? -8.258 -3.031 6.012 1 98.62 57 ALA B N 1
ATOM 1692 C CA . ALA B 1 57 ? -6.98 -2.756 5.355 1 98.62 57 ALA B CA 1
ATOM 1693 C C . ALA B 1 57 ? -5.91 -3.748 5.805 1 98.62 57 ALA B C 1
ATOM 1695 O O . ALA B 1 57 ? -5.156 -4.27 4.98 1 98.62 57 ALA B O 1
ATOM 1696 N N . VAL B 1 58 ? -5.84 -4.035 7.062 1 98.25 58 VAL B N 1
ATOM 1697 C CA . VAL B 1 58 ? -4.832 -4.93 7.613 1 98.25 58 VAL B CA 1
ATOM 1698 C C . VAL B 1 58 ? -5.027 -6.34 7.055 1 98.25 58 VAL B C 1
ATOM 1700 O O . VAL B 1 58 ? -4.07 -6.977 6.617 1 98.25 58 VAL B O 1
ATOM 1703 N N . SER B 1 59 ? -6.242 -6.781 7.047 1 98 59 SER B N 1
ATOM 1704 C CA . SER B 1 59 ? -6.531 -8.109 6.52 1 98 59 SER B CA 1
ATOM 1705 C C . SER B 1 59 ? -6.199 -8.195 5.031 1 98 59 SER B C 1
ATOM 1707 O O . SER B 1 59 ? -5.586 -9.172 4.586 1 98 59 SER B O 1
ATOM 1709 N N . LEU B 1 60 ? -6.586 -7.199 4.309 1 98.69 60 LEU B N 1
ATOM 1710 C CA . LEU B 1 60 ? -6.371 -7.219 2.867 1 98.69 60 LEU B CA 1
ATOM 1711 C C . LEU B 1 60 ? -4.883 -7.168 2.539 1 98.69 60 LEU B C 1
ATOM 1713 O O . LEU B 1 60 ? -4.43 -7.797 1.578 1 98.69 60 LEU B O 1
ATOM 1717 N N . ALA B 1 61 ? -4.113 -6.43 3.32 1 98.69 61 ALA B N 1
ATOM 1718 C CA . ALA B 1 61 ? -2.664 -6.41 3.135 1 98.69 61 ALA B CA 1
ATOM 1719 C C . ALA B 1 61 ? -2.07 -7.809 3.281 1 98.69 61 ALA B C 1
ATOM 1721 O O . ALA B 1 61 ? -1.2 -8.203 2.502 1 98.69 61 ALA B O 1
ATOM 1722 N N . THR B 1 62 ? -2.521 -8.516 4.25 1 98.69 62 THR B N 1
ATOM 1723 C CA . THR B 1 62 ? -2.062 -9.883 4.469 1 98.69 62 THR B CA 1
ATOM 1724 C C . THR B 1 62 ? -2.436 -10.773 3.285 1 98.69 62 THR B C 1
ATOM 1726 O O . THR B 1 62 ? -1.615 -11.562 2.814 1 98.69 62 THR B O 1
ATOM 1729 N N . HIS B 1 63 ? -3.637 -10.664 2.781 1 98.81 63 HIS B N 1
ATOM 1730 C CA . HIS B 1 63 ? -4.086 -11.445 1.636 1 98.81 63 HIS B CA 1
ATOM 1731 C C . HIS B 1 63 ? -3.291 -11.094 0.382 1 98.81 63 HIS B C 1
ATOM 1733 O O . HIS B 1 63 ? -2.934 -11.977 -0.401 1 98.81 63 HIS B O 1
ATOM 1739 N N . ASN B 1 64 ? -3.057 -9.781 0.195 1 98.88 64 ASN B N 1
ATOM 1740 C CA . ASN B 1 64 ? -2.266 -9.352 -0.953 1 98.88 64 ASN B CA 1
ATOM 1741 C C . ASN B 1 64 ? -0.869 -9.969 -0.933 1 98.88 64 ASN B C 1
ATOM 1743 O O . ASN B 1 64 ? -0.359 -10.391 -1.97 1 98.88 64 ASN B O 1
ATOM 1747 N N . ASP B 1 65 ? -0.305 -10.016 0.221 1 98.81 65 ASP B N 1
ATOM 1748 C CA . ASP B 1 65 ? 1.004 -10.641 0.359 1 98.81 65 ASP B CA 1
ATOM 1749 C C . ASP B 1 65 ? 0.942 -12.125 -0.019 1 98.81 65 ASP B C 1
ATOM 1751 O O . ASP B 1 65 ? 1.823 -12.625 -0.717 1 98.81 65 ASP B O 1
ATOM 1755 N N . SER B 1 66 ? -0.081 -12.797 0.439 1 98.88 66 SER B N 1
ATOM 1756 C CA . SER B 1 66 ? -0.251 -14.211 0.125 1 98.88 66 SER B CA 1
ATOM 1757 C C . SER B 1 66 ? -0.417 -14.43 -1.375 1 98.88 66 SER B C 1
ATOM 1759 O O . SER B 1 66 ? 0.122 -15.391 -1.931 1 98.88 66 SER B O 1
ATOM 1761 N N . ILE B 1 67 ? -1.127 -13.539 -2.014 1 98.94 67 ILE B N 1
ATOM 1762 C CA . ILE B 1 67 ? -1.346 -13.641 -3.453 1 98.94 67 ILE B CA 1
ATOM 1763 C C . ILE B 1 67 ? -0.021 -13.461 -4.188 1 98.94 67 ILE B C 1
ATOM 1765 O O . ILE B 1 67 ? 0.309 -14.242 -5.086 1 98.94 67 ILE B O 1
ATOM 1769 N N . ALA B 1 68 ? 0.721 -12.469 -3.818 1 98.88 68 ALA B N 1
ATOM 1770 C CA . ALA B 1 68 ? 2.008 -12.203 -4.457 1 98.88 68 ALA B CA 1
ATOM 1771 C C . ALA B 1 68 ? 2.957 -13.391 -4.285 1 98.88 68 ALA B C 1
ATOM 1773 O O . ALA B 1 68 ? 3.586 -13.828 -5.25 1 98.88 68 ALA B O 1
ATOM 1774 N N . GLU B 1 69 ? 2.982 -13.891 -3.109 1 98.62 69 GLU B N 1
ATOM 1775 C CA . GLU B 1 69 ? 3.879 -15 -2.811 1 98.62 69 GLU B CA 1
ATOM 1776 C C . GLU B 1 69 ? 3.467 -16.266 -3.566 1 98.62 69 GLU B C 1
ATOM 1778 O O . GLU B 1 69 ? 4.32 -17.031 -4.02 1 98.62 69 GLU B O 1
ATOM 1783 N N . ARG B 1 70 ? 2.172 -16.484 -3.688 1 98.81 70 ARG B N 1
ATOM 1784 C CA . ARG B 1 70 ? 1.695 -17.625 -4.457 1 98.81 70 ARG B CA 1
ATOM 1785 C C . ARG B 1 70 ? 2.113 -17.516 -5.922 1 98.81 70 ARG B C 1
ATOM 1787 O O . ARG B 1 70 ? 2.576 -18.484 -6.516 1 98.81 70 ARG B O 1
ATOM 1794 N N . ALA B 1 71 ? 1.977 -16.344 -6.508 1 98.69 71 ALA B N 1
ATOM 1795 C CA . ALA B 1 71 ? 2.377 -16.125 -7.895 1 98.69 71 ALA B CA 1
ATOM 1796 C C . ALA B 1 71 ? 3.855 -16.453 -8.094 1 98.69 71 ALA B C 1
ATOM 1798 O O . ALA B 1 71 ? 4.227 -17.141 -9.047 1 98.69 71 ALA B O 1
ATOM 1799 N N . VAL B 1 72 ? 4.664 -16.016 -7.137 1 98.25 72 VAL B N 1
ATOM 1800 C CA . VAL B 1 72 ? 6.105 -16.172 -7.273 1 98.25 72 VAL B CA 1
ATOM 1801 C C . VAL B 1 72 ? 6.492 -17.625 -7.008 1 98.25 72 VAL B C 1
ATOM 1803 O O . VAL B 1 72 ? 7.402 -18.156 -7.645 1 98.25 72 VAL B O 1
ATOM 1806 N N . THR B 1 73 ? 5.766 -18.297 -6.07 1 97.5 73 THR B N 1
ATOM 1807 C CA . THR B 1 73 ? 6.062 -19.688 -5.758 1 97.5 73 THR B CA 1
ATOM 1808 C C . THR B 1 73 ? 5.695 -20.594 -6.93 1 97.5 73 THR B C 1
ATOM 1810 O O . THR B 1 73 ? 6.293 -21.672 -7.109 1 97.5 73 THR B O 1
ATOM 1813 N N . LEU B 1 74 ? 4.824 -20.125 -7.812 1 98.5 74 LEU B N 1
ATOM 1814 C CA . LEU B 1 74 ? 4.43 -20.875 -9 1 98.5 74 LEU B CA 1
ATOM 1815 C C . LEU B 1 74 ? 5.422 -20.656 -10.141 1 98.5 74 LEU B C 1
ATOM 1817 O O . LEU B 1 74 ? 5.297 -21.266 -11.203 1 98.5 74 LEU B O 1
ATOM 1821 N N . GLY B 1 75 ? 6.406 -19.812 -9.898 1 98.06 75 GLY B N 1
ATOM 1822 C CA . GLY B 1 75 ? 7.434 -19.547 -10.891 1 98.06 75 GLY B CA 1
ATOM 1823 C C . GLY B 1 75 ? 7.211 -18.25 -11.648 1 98.06 75 GLY B C 1
ATOM 1824 O O . GLY B 1 75 ? 7.957 -17.922 -12.578 1 98.06 75 GLY B O 1
ATOM 1825 N N . GLY B 1 76 ? 6.109 -17.5 -11.266 1 98.12 76 GLY B N 1
ATOM 1826 C CA . GLY B 1 76 ? 5.852 -16.203 -11.867 1 98.12 76 GLY B CA 1
ATOM 1827 C C . GLY B 1 76 ? 6.523 -15.062 -11.133 1 98.12 76 GLY B C 1
ATOM 1828 O O . GLY B 1 76 ? 7.484 -15.273 -10.391 1 98.12 76 GLY B O 1
ATOM 1829 N N . LYS B 1 77 ? 6.152 -13.891 -11.445 1 98.38 77 LYS B N 1
ATOM 1830 C CA . LYS B 1 77 ? 6.539 -12.656 -10.766 1 98.38 77 LYS B CA 1
ATOM 1831 C C . LYS B 1 77 ? 5.32 -11.938 -10.195 1 98.38 77 LYS B C 1
ATOM 1833 O O . LYS B 1 77 ? 4.188 -12.211 -10.602 1 98.38 77 LYS B O 1
ATOM 1838 N N . ALA B 1 78 ? 5.586 -11.164 -9.242 1 98.69 78 ALA B N 1
ATOM 1839 C CA . ALA B 1 78 ? 4.527 -10.336 -8.664 1 98.69 78 ALA B CA 1
ATOM 1840 C C . ALA B 1 78 ? 4.656 -8.883 -9.109 1 98.69 78 ALA B C 1
ATOM 1842 O O . ALA B 1 78 ? 5.734 -8.289 -9 1 98.69 78 ALA B O 1
ATOM 1843 N N . TYR B 1 79 ? 3.609 -8.305 -9.602 1 98.62 79 TYR B N 1
ATOM 1844 C CA . TYR B 1 79 ? 3.549 -6.922 -10.062 1 98.62 79 TYR B CA 1
ATOM 1845 C C . TYR B 1 79 ? 2.699 -6.07 -9.133 1 98.62 79 TYR B C 1
ATOM 1847 O O . TYR B 1 79 ? 1.479 -6.242 -9.062 1 98.62 79 TYR B O 1
ATOM 1855 N N . GLY B 1 80 ? 3.4 -5.176 -8.406 1 98.56 80 GLY B N 1
ATOM 1856 C CA . GLY B 1 80 ? 2.627 -4.516 -7.367 1 98.56 80 GLY B CA 1
ATOM 1857 C C . GLY B 1 80 ? 3.037 -3.074 -7.141 1 98.56 80 GLY B C 1
ATOM 1858 O O . GLY B 1 80 ? 2.705 -2.482 -6.113 1 98.56 80 GLY B O 1
ATOM 1859 N N . THR B 1 81 ? 3.814 -2.473 -8.094 1 98.56 81 THR B N 1
ATOM 1860 C CA . THR B 1 81 ? 4.145 -1.062 -7.934 1 98.56 81 THR B CA 1
ATOM 1861 C C . THR B 1 81 ? 2.898 -0.194 -8.07 1 98.56 81 THR B C 1
ATOM 1863 O O . THR B 1 81 ? 1.952 -0.562 -8.766 1 98.56 81 THR B O 1
ATOM 1866 N N . SER B 1 82 ? 2.945 0.916 -7.473 1 98.12 82 SER B N 1
ATOM 1867 C CA . SER B 1 82 ? 1.795 1.813 -7.508 1 98.12 82 SER B CA 1
ATOM 1868 C C . SER B 1 82 ? 1.411 2.168 -8.938 1 98.12 82 SER B C 1
ATOM 1870 O O . SER B 1 82 ? 0.226 2.234 -9.273 1 98.12 82 SER B O 1
ATOM 1872 N N . ARG B 1 83 ? 2.389 2.393 -9.805 1 97.56 83 ARG B N 1
ATOM 1873 C CA . ARG B 1 83 ? 2.113 2.746 -11.188 1 97.56 83 ARG B CA 1
ATOM 1874 C C . ARG B 1 83 ? 1.452 1.588 -11.93 1 97.56 83 ARG B C 1
ATOM 1876 O O . ARG B 1 83 ? 0.482 1.786 -12.664 1 97.56 83 ARG B O 1
ATOM 1883 N N . HIS B 1 84 ? 1.955 0.399 -11.727 1 98.25 84 HIS B N 1
ATOM 1884 C CA . HIS B 1 84 ? 1.347 -0.78 -12.328 1 98.25 84 HIS B CA 1
ATOM 1885 C C . HIS B 1 84 ? -0.085 -0.974 -11.844 1 98.25 84 HIS B C 1
ATOM 1887 O O . HIS B 1 84 ? -0.998 -1.177 -12.648 1 98.25 84 HIS B O 1
ATOM 1893 N N . VAL B 1 85 ? -0.273 -0.89 -10.523 1 98.56 85 VAL B N 1
ATOM 1894 C CA . VAL B 1 85 ? -1.575 -1.094 -9.898 1 98.56 85 VAL B CA 1
ATOM 1895 C C . VAL B 1 85 ? -2.564 -0.047 -10.406 1 98.56 85 VAL B C 1
ATOM 1897 O O . VAL B 1 85 ? -3.689 -0.379 -10.789 1 98.56 85 VAL B O 1
ATOM 1900 N N . GLY B 1 86 ? -2.154 1.224 -10.484 1 97.44 86 GLY B N 1
ATOM 1901 C CA . GLY B 1 86 ? -3.01 2.285 -10.992 1 97.44 86 GLY B CA 1
ATOM 1902 C C . GLY B 1 86 ? -3.439 2.07 -12.43 1 97.44 86 GLY B C 1
ATOM 1903 O O . GLY B 1 86 ? -4.547 2.451 -12.812 1 97.44 86 GLY B O 1
ATOM 1904 N N . LYS B 1 87 ? -2.656 1.43 -13.195 1 96.81 87 LYS B N 1
ATOM 1905 C CA . LYS B 1 87 ? -2.9 1.242 -14.617 1 96.81 87 LYS B CA 1
ATOM 1906 C C . LYS B 1 87 ? -3.754 0.002 -14.875 1 96.81 87 LYS B C 1
ATOM 1908 O O . LYS B 1 87 ? -4.539 -0.035 -15.82 1 96.81 87 LYS B O 1
ATOM 1913 N N . THR B 1 88 ? -3.654 -1.039 -13.984 1 98.12 88 THR B N 1
ATOM 1914 C CA . THR B 1 88 ? -4.152 -2.35 -14.391 1 98.12 88 THR B CA 1
ATOM 1915 C C . THR B 1 88 ? -5.359 -2.75 -13.547 1 98.12 88 THR B C 1
ATOM 1917 O O . THR B 1 88 ? -6.113 -3.65 -13.922 1 98.12 88 THR B O 1
ATOM 1920 N N . SER B 1 89 ? -5.551 -2.152 -12.352 1 98.5 89 SER B N 1
ATOM 1921 C CA . SER B 1 89 ? -6.688 -2.5 -11.508 1 98.5 89 SER B CA 1
ATOM 1922 C C . SER B 1 89 ? -8.008 -2.287 -12.234 1 98.5 89 SER B C 1
ATOM 1924 O O . SER B 1 89 ? -8.172 -1.302 -12.953 1 98.5 89 SER B O 1
ATOM 1926 N N . ARG B 1 90 ? -8.945 -3.125 -12 1 97.69 90 ARG B N 1
ATOM 1927 C CA . ARG B 1 90 ? -10.266 -3.041 -12.609 1 97.69 90 ARG B CA 1
ATOM 1928 C C . ARG B 1 90 ? -11.234 -2.244 -11.734 1 97.69 90 ARG B C 1
ATOM 1930 O O . ARG B 1 90 ? -12.359 -1.954 -12.148 1 97.69 90 ARG B O 1
ATOM 1937 N N . LEU B 1 91 ? -10.789 -1.874 -10.578 1 98.5 91 LEU B N 1
ATOM 1938 C CA . LEU B 1 91 ? -11.664 -1.128 -9.68 1 98.5 91 LEU B CA 1
ATOM 1939 C C . LEU B 1 91 ? -11.859 0.302 -10.172 1 98.5 91 LEU B C 1
ATOM 1941 O O . LEU B 1 91 ? -10.914 0.933 -10.648 1 98.5 91 LEU B O 1
ATOM 1945 N N . PRO B 1 92 ? -13.078 0.813 -9.938 1 97.62 92 PRO B N 1
ATOM 1946 C CA . PRO B 1 92 ? -13.25 2.24 -10.219 1 97.62 92 PRO B CA 1
ATOM 1947 C C . PRO B 1 92 ? -12.383 3.129 -9.336 1 97.62 92 PRO B C 1
ATOM 1949 O O . PRO B 1 92 ? -12.156 2.807 -8.164 1 97.62 92 PRO B O 1
ATOM 1952 N N . GLU B 1 93 ? -12.047 4.18 -9.953 1 93.69 93 GLU B N 1
ATOM 1953 C CA . GLU B 1 93 ? -11.258 5.133 -9.18 1 93.69 93 GLU B CA 1
ATOM 1954 C C . GLU B 1 93 ? -12.031 5.645 -7.973 1 93.69 93 GLU B C 1
ATOM 1956 O O . GLU B 1 93 ? -13.242 5.887 -8.062 1 93.69 93 GLU B O 1
ATOM 1961 N N . TYR B 1 94 ? -11.336 5.824 -6.914 1 96.69 94 TYR B N 1
ATOM 1962 C CA . TYR B 1 94 ? -11.938 6.309 -5.68 1 96.69 94 TYR B CA 1
ATOM 1963 C C . TYR B 1 94 ? -11.883 7.832 -5.605 1 96.69 94 TYR B C 1
ATOM 1965 O O . TYR B 1 94 ? -10.812 8.43 -5.77 1 96.69 94 TYR B O 1
ATOM 1973 N N . PRO B 1 95 ? -13.008 8.484 -5.48 1 96.69 95 PRO B N 1
ATOM 1974 C CA . PRO B 1 95 ? -12.961 9.938 -5.281 1 96.69 95 PRO B CA 1
ATOM 1975 C C . PRO B 1 95 ? -12.328 10.328 -3.947 1 96.69 95 PRO B C 1
ATOM 1977 O O . PRO B 1 95 ? -13.031 10.438 -2.939 1 96.69 95 PRO B O 1
ATOM 1980 N N . GLN B 1 96 ? -11.117 10.664 -3.949 1 93.19 96 GLN B N 1
ATOM 1981 C CA . GLN B 1 96 ? -10.367 10.773 -2.705 1 93.19 96 GLN B CA 1
ATOM 1982 C C . GLN B 1 96 ? -10.742 12.039 -1.94 1 93.19 96 GLN B C 1
ATOM 1984 O O . GLN B 1 96 ? -10.367 12.195 -0.776 1 93.19 96 GLN B O 1
ATOM 1989 N N . GLU B 1 97 ? -11.609 12.852 -2.516 1 94.62 97 GLU B N 1
ATOM 1990 C CA . GLU B 1 97 ? -12.109 14.031 -1.808 1 94.62 97 GLU B CA 1
ATOM 1991 C C . GLU B 1 97 ? -13.273 13.672 -0.891 1 94.62 97 GLU B C 1
ATOM 1993 O O . GLU B 1 97 ? -13.711 14.492 -0.085 1 94.62 97 GLU B O 1
ATOM 1998 N N . THR B 1 98 ? -13.703 12.477 -0.93 1 96.62 98 THR B N 1
ATOM 1999 C CA . THR B 1 98 ? -14.812 12.008 -0.113 1 96.62 98 THR B CA 1
ATOM 2000 C C . THR B 1 98 ? -14.453 12.062 1.369 1 96.62 98 THR B C 1
ATOM 2002 O O . THR B 1 98 ? -13.344 11.703 1.762 1 96.62 98 THR B O 1
ATOM 2005 N N . THR B 1 99 ? -15.414 12.602 2.229 1 96.88 99 THR B N 1
ATOM 2006 C CA . THR B 1 99 ? -15.156 12.625 3.664 1 96.88 99 THR B CA 1
ATOM 2007 C C . THR B 1 99 ? -16.344 12.039 4.434 1 96.88 99 THR B C 1
ATOM 2009 O O . THR B 1 99 ? -16.188 11.586 5.566 1 96.88 99 THR B O 1
ATOM 2012 N N . ARG B 1 100 ? -17.562 12.125 3.896 1 97.12 100 ARG B N 1
ATOM 2013 C CA . ARG B 1 100 ? -18.766 11.727 4.613 1 97.12 100 ARG B CA 1
ATOM 2014 C C . ARG B 1 100 ? -18.797 10.219 4.844 1 97.12 100 ARG B C 1
ATOM 2016 O O . ARG B 1 100 ? -18.625 9.438 3.906 1 97.12 100 ARG B O 1
ATOM 2023 N N . ASP B 1 101 ? -19.047 9.766 5.965 1 96.56 101 ASP B N 1
ATOM 2024 C CA . ASP B 1 101 ? -18.953 8.383 6.414 1 96.56 101 ASP B CA 1
ATOM 2025 C C . ASP B 1 101 ? -19.812 7.469 5.535 1 96.56 101 ASP B C 1
ATOM 2027 O O . ASP B 1 101 ? -19.312 6.488 4.977 1 96.56 101 ASP B O 1
ATOM 2031 N N . MET B 1 102 ? -21.031 7.801 5.297 1 96.31 102 MET B N 1
ATOM 2032 C CA . MET B 1 102 ? -21.922 6.895 4.578 1 96.31 102 MET B CA 1
ATOM 2033 C C . MET B 1 102 ? -21.594 6.871 3.092 1 96.31 102 MET B C 1
ATOM 2035 O O . MET B 1 102 ? -21.844 5.875 2.408 1 96.31 102 MET B O 1
ATOM 2039 N N . GLU B 1 103 ? -21.016 7.902 2.602 1 97.81 103 GLU B N 1
ATOM 2040 C CA . GLU B 1 103 ? -20.531 7.875 1.228 1 97.81 103 GLU B CA 1
ATOM 2041 C C . GLU B 1 103 ? -19.359 6.902 1.082 1 97.81 103 GLU B C 1
ATOM 2043 O O . GLU B 1 103 ? -19.266 6.176 0.089 1 97.81 103 GLU B O 1
ATOM 2048 N N . HIS B 1 104 ? -18.469 6.93 2.098 1 98.31 104 HIS B N 1
ATOM 2049 C CA . HIS B 1 104 ? -17.375 5.953 2.096 1 98.31 104 HIS B CA 1
ATOM 2050 C C . HIS B 1 104 ? -17.922 4.527 2.113 1 98.31 104 HIS B C 1
ATOM 2052 O O . HIS B 1 104 ? -17.422 3.662 1.388 1 98.31 104 HIS B O 1
ATOM 2058 N N . VAL B 1 105 ? -18.891 4.309 2.934 1 98.19 105 VAL B N 1
ATOM 2059 C CA . VAL B 1 105 ? -19.484 2.98 3.061 1 98.19 105 VAL B CA 1
ATOM 2060 C C . VAL B 1 105 ? -20.016 2.516 1.702 1 98.19 105 VAL B C 1
ATOM 2062 O O . VAL B 1 105 ? -19.719 1.396 1.271 1 98.19 105 VAL B O 1
ATOM 2065 N N . LYS B 1 106 ? -20.734 3.359 1.059 1 98 106 LYS B N 1
ATOM 2066 C CA . LYS B 1 106 ? -21.297 3.027 -0.246 1 98 106 LYS B CA 1
ATOM 2067 C C . LYS B 1 106 ? -20.203 2.734 -1.264 1 98 106 LYS B C 1
ATOM 2069 O O . LYS B 1 106 ? -20.234 1.711 -1.952 1 98 106 LYS B O 1
ATOM 2074 N N . LEU B 1 107 ? -19.266 3.564 -1.371 1 98.31 107 LEU B N 1
ATOM 2075 C CA . LEU B 1 107 ? -18.188 3.439 -2.342 1 98.31 107 LEU B CA 1
ATOM 2076 C C . LEU B 1 107 ? -17.391 2.164 -2.102 1 98.31 107 LEU B C 1
ATOM 2078 O O . LEU B 1 107 ? -17.078 1.429 -3.043 1 98.31 107 LEU B O 1
ATOM 2082 N N . LEU B 1 108 ? -17.094 1.886 -0.835 1 98.44 108 LEU B N 1
ATOM 2083 C CA . LEU B 1 108 ? -16.297 0.705 -0.514 1 98.44 108 LEU B CA 1
ATOM 2084 C C . LEU B 1 108 ? -17.094 -0.571 -0.769 1 98.44 108 LEU B C 1
ATOM 2086 O O . LEU B 1 108 ? -16.547 -1.566 -1.247 1 98.44 108 LEU B O 1
ATOM 2090 N N . ALA B 1 109 ? -18.375 -0.57 -0.448 1 98.12 109 ALA B N 1
ATOM 2091 C CA . ALA B 1 109 ? -19.203 -1.731 -0.743 1 98.12 109 ALA B CA 1
ATOM 2092 C C . ALA B 1 109 ? -19.188 -2.055 -2.234 1 98.12 109 ALA B C 1
ATOM 2094 O O . ALA B 1 109 ? -19.062 -3.219 -2.621 1 98.12 109 ALA B O 1
ATOM 2095 N N . GLU B 1 110 ? -19.281 -1.043 -3.023 1 98 110 GLU B N 1
ATOM 2096 C CA . GLU B 1 110 ? -19.281 -1.212 -4.473 1 98 110 GLU B CA 1
ATOM 2097 C C . GLU B 1 110 ? -17.938 -1.762 -4.957 1 98 110 GLU B C 1
ATOM 2099 O O . GLU B 1 110 ? -17.891 -2.658 -5.801 1 98 110 GLU B O 1
ATOM 2104 N N . ARG B 1 111 ? -16.891 -1.257 -4.477 1 98.44 111 ARG B N 1
ATOM 2105 C CA . ARG B 1 111 ? -15.555 -1.69 -4.883 1 98.44 111 ARG B CA 1
ATOM 2106 C C . ARG B 1 111 ? -15.289 -3.123 -4.434 1 98.44 111 ARG B C 1
ATOM 2108 O O . ARG B 1 111 ? -14.68 -3.904 -5.168 1 98.44 111 ARG B O 1
ATOM 2115 N N . ILE B 1 112 ? -15.688 -3.453 -3.205 1 98.62 112 ILE B N 1
ATOM 2116 C CA . ILE B 1 112 ? -15.5 -4.809 -2.701 1 98.62 112 ILE B CA 1
ATOM 2117 C C . ILE B 1 112 ? -16.25 -5.797 -3.584 1 98.62 112 ILE B C 1
ATOM 2119 O O . ILE B 1 112 ? -15.758 -6.895 -3.865 1 98.62 112 ILE B O 1
ATOM 2123 N N . GLU B 1 113 ? -17.375 -5.402 -4.086 1 98.25 113 GLU B N 1
ATOM 2124 C CA . GLU B 1 113 ? -18.141 -6.27 -4.977 1 98.25 113 GLU B CA 1
ATOM 2125 C C . GLU B 1 113 ? -17.375 -6.539 -6.27 1 98.25 113 GLU B C 1
ATOM 2127 O O . GLU B 1 113 ? -17.359 -7.668 -6.762 1 98.25 113 GLU B O 1
ATOM 2132 N N . VAL B 1 114 ? -16.812 -5.547 -6.82 1 98.69 114 VAL B N 1
ATOM 2133 C CA . VAL B 1 114 ? -16.016 -5.703 -8.031 1 98.69 114 VAL B CA 1
ATOM 2134 C C . VAL B 1 114 ? -14.836 -6.637 -7.762 1 98.69 114 VAL B C 1
ATOM 2136 O O . VAL B 1 114 ? -14.531 -7.516 -8.578 1 98.69 114 VAL B O 1
ATOM 2139 N N . TYR B 1 115 ? -14.203 -6.457 -6.633 1 98.88 115 TYR B N 1
ATOM 2140 C CA . TYR B 1 115 ? -13.086 -7.297 -6.234 1 98.88 115 TYR B CA 1
ATOM 2141 C C . TYR B 1 115 ? -13.516 -8.75 -6.094 1 98.88 115 TYR B C 1
ATOM 2143 O O . TYR B 1 115 ? -12.836 -9.656 -6.586 1 98.88 115 TYR B O 1
ATOM 2151 N N . LEU B 1 116 ? -14.656 -8.969 -5.465 1 98.81 116 LEU B N 1
ATOM 2152 C CA . LEU B 1 116 ? -15.195 -10.305 -5.254 1 98.81 116 LEU B CA 1
ATOM 2153 C C . LEU B 1 116 ? -15.508 -10.984 -6.582 1 98.81 116 LEU B C 1
ATOM 2155 O O . LEU B 1 116 ? -15.219 -12.172 -6.766 1 98.81 116 LEU B O 1
ATOM 2159 N N . ASP B 1 117 ? -16.047 -10.227 -7.512 1 98.81 117 ASP B N 1
ATOM 2160 C CA . ASP B 1 117 ? -16.344 -10.773 -8.836 1 98.81 117 ASP B CA 1
ATOM 2161 C C . ASP B 1 117 ? -15.062 -11.258 -9.516 1 98.81 117 ASP B C 1
ATOM 2163 O O . ASP B 1 117 ? -15.055 -12.328 -10.125 1 98.81 117 ASP B O 1
ATOM 2167 N N . GLY B 1 118 ? -14.031 -10.5 -9.422 1 98.81 118 GLY B N 1
ATOM 2168 C CA . GLY B 1 118 ? -12.742 -10.914 -9.953 1 98.81 118 GLY B CA 1
ATOM 2169 C C . GLY B 1 118 ? -12.203 -12.172 -9.305 1 98.81 118 GLY B C 1
ATOM 2170 O O . GLY B 1 118 ? -11.703 -13.062 -9.984 1 98.81 118 GLY B O 1
ATOM 2171 N N . LEU B 1 119 ? -12.32 -12.234 -7.996 1 98.88 119 LEU B N 1
ATOM 2172 C CA . LEU B 1 119 ? -11.844 -13.391 -7.25 1 98.88 119 LEU B CA 1
ATOM 2173 C C . LEU B 1 119 ? -12.594 -14.648 -7.66 1 98.88 119 LEU B C 1
ATOM 2175 O O . LEU B 1 119 ? -12 -15.719 -7.793 1 98.88 119 LEU B O 1
ATOM 2179 N N . ARG B 1 120 ? -13.867 -14.508 -7.844 1 98.88 120 ARG B N 1
ATOM 2180 C CA . ARG B 1 120 ? -14.68 -15.656 -8.242 1 98.88 120 ARG B CA 1
ATOM 2181 C C . ARG B 1 120 ? -14.266 -16.172 -9.617 1 98.88 120 ARG B C 1
ATOM 2183 O O . ARG B 1 120 ? -14.203 -17.375 -9.844 1 98.88 120 ARG B O 1
ATOM 2190 N N . LYS B 1 121 ? -14.016 -15.281 -10.508 1 98.88 121 LYS B N 1
ATOM 2191 C CA . LYS B 1 121 ? -13.539 -15.68 -11.836 1 98.88 121 LYS B CA 1
ATOM 2192 C C . LYS B 1 121 ? -12.195 -16.391 -11.742 1 98.88 121 LYS B C 1
ATOM 2194 O O . LYS B 1 121 ? -11.977 -17.406 -12.398 1 98.88 121 LYS B O 1
ATOM 2199 N N . SER B 1 122 ? -11.312 -15.875 -10.938 1 98.88 122 SER B N 1
ATOM 2200 C CA . SER B 1 122 ? -10.008 -16.5 -10.758 1 98.88 122 SER B CA 1
ATOM 2201 C C . SER B 1 122 ? -10.141 -17.875 -10.117 1 98.88 122 SER B C 1
ATOM 2203 O O . SER B 1 122 ? -9.445 -18.828 -10.516 1 98.88 122 SER B O 1
ATOM 2205 N N . ARG B 1 123 ? -10.984 -17.922 -9.102 1 98.88 123 ARG B N 1
ATOM 2206 C CA . ARG B 1 123 ? -11.18 -19.219 -8.438 1 98.88 123 ARG B CA 1
ATOM 2207 C C . ARG B 1 123 ? -11.625 -20.281 -9.43 1 98.88 123 ARG B C 1
ATOM 2209 O O . ARG B 1 123 ? -11.164 -21.422 -9.375 1 98.88 123 ARG B O 1
ATOM 2216 N N . ALA B 1 124 ? -12.531 -19.953 -10.352 1 98.88 124 ALA B N 1
ATOM 2217 C CA . ALA B 1 124 ? -12.984 -20.891 -11.375 1 98.88 124 ALA B CA 1
ATOM 2218 C C . ALA B 1 124 ? -11.82 -21.359 -12.234 1 98.88 124 ALA B C 1
ATOM 2220 O O . ALA B 1 124 ? -11.719 -22.547 -12.547 1 98.88 124 ALA B O 1
ATOM 2221 N N . LEU B 1 125 ? -10.938 -20.453 -12.594 1 98.88 125 LEU B N 1
ATOM 2222 C CA . LEU B 1 125 ? -9.75 -20.781 -13.367 1 98.88 125 LEU B CA 1
ATOM 2223 C C . LEU B 1 125 ? -8.836 -21.719 -12.594 1 98.88 125 LEU B C 1
ATOM 2225 O O . LEU B 1 125 ? -8.266 -22.656 -13.164 1 98.88 125 LEU B O 1
ATOM 2229 N N . PHE B 1 126 ? -8.672 -21.5 -11.281 1 98.81 126 PHE B N 1
ATOM 2230 C CA . PHE B 1 126 ? -7.805 -22.328 -10.453 1 98.81 126 PHE B CA 1
ATOM 2231 C C . PHE B 1 126 ? -8.352 -23.75 -10.344 1 98.81 126 PHE B C 1
ATOM 2233 O O . PHE B 1 126 ? -7.598 -24.719 -10.422 1 98.81 126 PHE B O 1
ATOM 2240 N N . VAL B 1 127 ? -9.672 -23.812 -10.219 1 98.69 127 VAL B N 1
ATOM 2241 C CA . VAL B 1 127 ? -10.344 -25.109 -10.164 1 98.69 127 VAL B CA 1
ATOM 2242 C C . VAL B 1 127 ? -10.141 -25.844 -11.484 1 98.69 127 VAL B C 1
ATOM 2244 O O . VAL B 1 127 ? -9.789 -27.031 -11.492 1 98.69 127 VAL B O 1
ATOM 2247 N N . GLU B 1 128 ? -10.305 -25.172 -12.555 1 98.5 128 GLU B N 1
ATOM 2248 C CA . GLU B 1 128 ? -10.156 -25.766 -13.883 1 98.5 128 GLU B CA 1
ATOM 2249 C C . GLU B 1 128 ? -8.75 -26.312 -14.094 1 98.5 128 GLU B C 1
ATOM 2251 O O . GLU B 1 128 ? -8.562 -27.312 -14.797 1 98.5 128 GLU B O 1
ATOM 2256 N N . ASN B 1 129 ? -7.77 -25.688 -13.453 1 98.31 129 ASN B N 1
ATOM 2257 C CA . ASN B 1 129 ? -6.379 -26.078 -13.633 1 98.31 129 ASN B CA 1
ATOM 2258 C C . ASN B 1 129 ? -5.91 -27.016 -12.516 1 98.31 129 ASN B C 1
ATOM 2260 O O . ASN B 1 129 ? -4.727 -27.359 -12.438 1 98.31 129 ASN B O 1
ATOM 2264 N N . GLY B 1 130 ? -6.836 -27.359 -11.602 1 97.62 130 GLY B N 1
ATOM 2265 C CA . GLY B 1 130 ? -6.531 -28.312 -10.547 1 97.62 130 GLY B CA 1
ATOM 2266 C C . GLY B 1 130 ? -5.609 -27.75 -9.477 1 97.62 130 GLY B C 1
ATOM 2267 O O . GLY B 1 130 ? -4.824 -28.484 -8.883 1 97.62 130 GLY B O 1
ATOM 2268 N N . ASP B 1 131 ? -5.582 -26.5 -9.273 1 98.44 131 ASP B N 1
ATOM 2269 C CA . ASP B 1 131 ? -4.73 -25.859 -8.273 1 98.44 131 ASP B CA 1
ATOM 2270 C C . ASP B 1 131 ? -5.504 -25.609 -6.98 1 98.44 131 ASP B C 1
ATOM 2272 O O . ASP B 1 131 ? -5.969 -24.5 -6.738 1 98.44 131 ASP B O 1
ATOM 2276 N N . SER B 1 132 ? -5.457 -26.453 -6.078 1 98.19 132 SER B N 1
ATOM 2277 C CA . SER B 1 132 ? -6.23 -26.391 -4.844 1 98.19 132 SER B CA 1
ATOM 2278 C C . SER B 1 132 ? -5.691 -25.312 -3.908 1 98.19 132 SER B C 1
ATOM 2280 O O . SER B 1 132 ? -6.449 -24.703 -3.146 1 98.19 132 SER B O 1
ATOM 2282 N N . ASP B 1 133 ? -4.367 -25.078 -3.988 1 98.19 133 ASP B N 1
ATOM 2283 C CA . ASP B 1 133 ? -3.766 -24.078 -3.111 1 98.19 133 ASP B CA 1
ATOM 2284 C C . ASP B 1 133 ? -4.277 -22.688 -3.443 1 98.19 133 ASP B C 1
ATOM 2286 O O . ASP B 1 133 ? -4.707 -21.938 -2.553 1 98.19 133 ASP B O 1
ATOM 2290 N N . SER B 1 134 ? -4.273 -22.312 -4.699 1 98.75 134 SER B N 1
ATOM 2291 C CA . SER B 1 134 ? -4.785 -21.016 -5.125 1 98.75 134 SER B CA 1
ATOM 2292 C C . SER B 1 134 ? -6.289 -20.922 -4.902 1 98.75 134 SER B C 1
ATOM 2294 O O . SER B 1 134 ? -6.797 -19.859 -4.539 1 98.75 134 SER B O 1
ATOM 2296 N N . GLU B 1 135 ? -6.949 -22.016 -5.168 1 98.81 135 GLU B N 1
ATOM 2297 C CA . GLU B 1 135 ? -8.383 -22.062 -4.895 1 98.81 135 GLU B CA 1
ATOM 2298 C C . GLU B 1 135 ? -8.672 -21.75 -3.43 1 98.81 135 GLU B C 1
ATOM 2300 O O . GLU B 1 135 ? -9.57 -20.953 -3.123 1 98.81 135 GLU B O 1
ATOM 2305 N N . GLY B 1 136 ? -7.965 -22.391 -2.551 1 98.88 136 GLY B N 1
ATOM 2306 C CA . GLY B 1 136 ? -8.141 -22.156 -1.127 1 98.88 136 GLY B CA 1
ATOM 2307 C C . GLY B 1 136 ? -7.863 -20.719 -0.717 1 98.88 136 GLY B C 1
ATOM 2308 O O . GLY B 1 136 ? -8.633 -20.125 0.044 1 98.88 136 GLY B O 1
ATOM 2309 N N . LEU B 1 137 ? -6.754 -20.219 -1.199 1 98.75 137 LEU B N 1
ATOM 2310 C CA . LEU B 1 137 ? -6.367 -18.828 -0.928 1 98.75 137 LEU B CA 1
ATOM 2311 C C . LEU B 1 137 ? -7.477 -17.875 -1.332 1 98.75 137 LEU B C 1
ATOM 2313 O O . LEU B 1 137 ? -7.863 -17 -0.55 1 98.75 137 LEU B O 1
ATOM 2317 N N . THR B 1 138 ? -7.996 -18.047 -2.512 1 98.75 138 THR B N 1
ATOM 2318 C CA . THR B 1 138 ? -9.039 -17.156 -3.043 1 98.75 138 THR B CA 1
ATOM 2319 C C . THR B 1 138 ? -10.336 -17.328 -2.264 1 98.75 138 THR B C 1
ATOM 2321 O O . THR B 1 138 ? -11.039 -16.359 -1.996 1 98.75 138 THR B O 1
ATOM 2324 N N . THR B 1 139 ? -10.656 -18.516 -1.89 1 98.81 139 THR B N 1
ATOM 2325 C CA . THR B 1 139 ? -11.867 -18.797 -1.125 1 98.81 139 THR B CA 1
ATOM 2326 C C . THR B 1 139 ? -11.82 -18.094 0.233 1 98.81 139 THR B C 1
ATOM 2328 O O . THR B 1 139 ? -12.828 -17.562 0.691 1 98.81 139 THR B O 1
ATOM 2331 N N . ASP B 1 140 ? -10.672 -18.125 0.88 1 98.75 140 ASP B N 1
ATOM 2332 C CA . ASP B 1 140 ? -10.508 -17.453 2.16 1 98.75 140 ASP B CA 1
ATOM 2333 C C . ASP B 1 140 ? -10.789 -15.953 2.027 1 98.75 140 ASP B C 1
ATOM 2335 O O . ASP B 1 140 ? -11.477 -15.367 2.863 1 98.75 140 ASP B O 1
ATOM 2339 N N . ILE B 1 141 ? -10.281 -15.352 0.995 1 98.81 141 ILE B N 1
ATOM 2340 C CA . ILE B 1 141 ? -10.477 -13.922 0.767 1 98.81 141 ILE B CA 1
ATOM 2341 C C . ILE B 1 141 ? -11.953 -13.633 0.512 1 98.81 141 ILE B C 1
ATOM 2343 O O . ILE B 1 141 ? -12.516 -12.703 1.093 1 98.81 141 ILE B O 1
ATOM 2347 N N . ILE B 1 142 ? -12.547 -14.43 -0.35 1 98.88 142 ILE B N 1
ATOM 2348 C CA . ILE B 1 142 ? -13.953 -14.25 -0.698 1 98.88 142 ILE B CA 1
ATOM 2349 C C . ILE B 1 142 ? -14.812 -14.336 0.561 1 98.88 142 ILE B C 1
ATOM 2351 O O . ILE B 1 142 ? -15.648 -13.469 0.81 1 98.88 142 ILE B O 1
ATOM 2355 N N . THR B 1 143 ? -14.57 -15.32 1.364 1 98.69 143 THR B N 1
ATOM 2356 C CA . THR B 1 143 ? -15.359 -15.531 2.576 1 98.69 143 THR B CA 1
ATOM 2357 C C . THR B 1 143 ? -15.273 -14.305 3.488 1 98.69 143 THR B C 1
ATOM 2359 O O . THR B 1 143 ? -16.297 -13.805 3.957 1 98.69 143 THR B O 1
ATOM 2362 N N . GLU B 1 144 ? -14.188 -13.812 3.701 1 98.56 144 GLU B N 1
ATOM 2363 C CA . GLU B 1 144 ? -13.984 -12.68 4.598 1 98.56 144 GLU B CA 1
ATOM 2364 C C . GLU B 1 144 ? -14.594 -11.406 4.02 1 98.56 144 GLU B C 1
ATOM 2366 O O . GLU B 1 144 ? -15.312 -10.688 4.711 1 98.56 144 GLU B O 1
ATOM 2371 N N . PHE B 1 145 ? -14.328 -11.148 2.742 1 98.5 145 PHE B N 1
ATOM 2372 C CA . PHE B 1 145 ? -14.711 -9.859 2.182 1 98.5 145 PHE B CA 1
ATOM 2373 C C . PHE B 1 145 ? -16.188 -9.859 1.786 1 98.5 145 PHE B C 1
ATOM 2375 O O . PHE B 1 145 ? -16.797 -8.797 1.646 1 98.5 145 PHE B O 1
ATOM 2382 N N . GLU B 1 146 ? -16.766 -11.016 1.569 1 98.19 146 GLU B N 1
ATOM 2383 C CA . GLU B 1 146 ? -18.219 -11.078 1.469 1 98.19 146 GLU B CA 1
ATOM 2384 C C . GLU B 1 146 ? -18.875 -10.617 2.764 1 98.19 146 GLU B C 1
ATOM 2386 O O . GLU B 1 146 ? -19.891 -9.906 2.732 1 98.19 146 GLU B O 1
ATOM 2391 N N . LYS B 1 147 ? -18.328 -11.039 3.863 1 97.38 147 LYS B N 1
ATOM 2392 C CA . LYS B 1 147 ? -18.844 -10.594 5.16 1 97.38 147 LYS B CA 1
ATOM 2393 C C . LYS B 1 147 ? -18.688 -9.086 5.324 1 97.38 147 LYS B C 1
ATOM 2395 O O . LYS B 1 147 ? -19.609 -8.414 5.812 1 97.38 147 LYS B O 1
ATOM 2400 N N . HIS B 1 148 ? -17.531 -8.562 4.953 1 96.06 148 HIS B N 1
ATOM 2401 C CA . HIS B 1 148 ? -17.312 -7.125 5.027 1 96.06 148 HIS B CA 1
ATOM 2402 C C . HIS B 1 148 ? -18.312 -6.363 4.172 1 96.06 148 HIS B C 1
ATOM 2404 O O . HIS B 1 148 ? -18.891 -5.367 4.621 1 96.06 148 HIS B O 1
ATOM 2410 N N . ALA B 1 149 ? -18.484 -6.867 2.908 1 96.06 149 ALA B N 1
ATOM 2411 C CA . ALA B 1 149 ? -19.453 -6.234 2.008 1 96.06 149 ALA B CA 1
ATOM 2412 C C . ALA B 1 149 ? -20.859 -6.285 2.592 1 96.06 149 ALA B C 1
ATOM 2414 O O . ALA B 1 149 ? -21.609 -5.309 2.512 1 96.06 149 ALA B O 1
ATOM 2415 N N . TRP B 1 150 ? -21.156 -7.379 3.166 1 94.94 150 TRP B N 1
ATOM 2416 C CA . TRP B 1 150 ? -22.469 -7.555 3.803 1 94.94 150 TRP B CA 1
ATOM 2417 C C . TRP B 1 150 ? -22.656 -6.551 4.934 1 94.94 150 TRP B C 1
ATOM 2419 O O . TRP B 1 150 ? -23.688 -5.871 5 1 94.94 150 TRP B O 1
ATOM 2429 N N . PHE B 1 151 ? -21.656 -6.418 5.766 1 93.88 151 PHE B N 1
ATOM 2430 C CA . PHE B 1 151 ? -21.703 -5.477 6.879 1 93.88 151 PHE B CA 1
ATOM 2431 C C . PHE B 1 151 ? -21.891 -4.051 6.379 1 93.88 151 PHE B C 1
ATOM 2433 O O . PHE B 1 151 ? -22.734 -3.309 6.891 1 93.88 151 PHE B O 1
ATOM 2440 N N . LEU B 1 152 ? -21.156 -3.629 5.359 1 96.19 152 LEU B N 1
ATOM 2441 C CA . LEU B 1 152 ? -21.25 -2.281 4.809 1 96.19 152 LEU B CA 1
ATOM 2442 C C . LEU B 1 152 ? -22.625 -2.033 4.207 1 96.19 152 LEU B C 1
ATOM 2444 O O . LEU B 1 152 ? -23.234 -0.99 4.449 1 96.19 152 LEU B O 1
ATOM 2448 N N . ARG B 1 153 ? -23.156 -3.004 3.492 1 94.5 153 ARG B N 1
ATOM 2449 C CA . ARG B 1 153 ? -24.469 -2.855 2.854 1 94.5 153 ARG B CA 1
ATOM 2450 C C . ARG B 1 153 ? -25.578 -2.771 3.895 1 94.5 153 ARG B C 1
ATOM 2452 O O . ARG B 1 153 ? -26.547 -2.039 3.709 1 94.5 153 ARG B O 1
ATOM 2459 N N . ALA B 1 154 ? -25.438 -3.559 4.953 1 93.44 154 ALA B N 1
ATOM 2460 C CA . ALA B 1 154 ? -26.422 -3.52 6.035 1 93.44 154 ALA B CA 1
ATOM 2461 C C . ALA B 1 154 ? -26.469 -2.135 6.672 1 93.44 154 ALA B C 1
ATOM 2463 O O . ALA B 1 154 ? -27.547 -1.684 7.09 1 93.44 154 ALA B O 1
ATOM 2464 N N . SER B 1 155 ? -25.359 -1.475 6.746 1 89.69 155 SER B N 1
ATOM 2465 C CA . SER B 1 155 ? -25.297 -0.142 7.336 1 89.69 155 SER B CA 1
ATOM 2466 C C . SER B 1 155 ? -25.984 0.889 6.453 1 89.69 155 SER B C 1
ATOM 2468 O O . SER B 1 155 ? -26.375 1.963 6.922 1 89.69 155 SER B O 1
ATOM 2470 N N . LEU B 1 156 ? -26.109 0.549 5.145 1 90.44 156 LEU B N 1
ATOM 2471 C CA . LEU B 1 156 ? -26.734 1.453 4.188 1 90.44 156 LEU B CA 1
ATOM 2472 C C . LEU B 1 156 ? -28.25 1.328 4.246 1 90.44 156 LEU B C 1
ATOM 2474 O O . LEU B 1 156 ? -28.969 2.211 3.773 1 90.44 156 LEU B O 1
ATOM 2478 N N . GLU B 1 157 ? -28.797 0.043 4.598 1 83.75 157 GLU B N 1
ATOM 2479 C CA . GLU B 1 157 ? -30.234 -0.199 4.66 1 83.75 157 GLU B CA 1
ATOM 2480 C C . GLU B 1 157 ? -30.844 0.41 5.922 1 83.75 157 GLU B C 1
ATOM 2482 O O . GLU B 1 157 ? -32.062 0.459 6.066 1 83.75 157 GLU B O 1
ATOM 2487 N N . GLY B 1 158 ? -30.109 1.035 6.863 1 57.47 158 GLY B N 1
ATOM 2488 C CA . GLY B 1 158 ? -30.797 1.622 8.008 1 57.47 158 GLY B CA 1
ATOM 2489 C C . GLY B 1 158 ? -31.719 2.756 7.625 1 57.47 158 GLY B C 1
ATOM 2490 O O . GLY B 1 158 ? -31.625 3.307 6.523 1 57.47 158 GLY B O 1
#

Sequence (316 aa):
MYRSPSPLPEKARAAIAESLNERLADGLDLHSQIKVAHWNIKGPQFASLHPLFETFAVSLATHNDSIAERAVTLGGKAYGTSRHVGKTSRLPEYPQETTRDMEHVKLLAERIEVYLDGLRKSRALFVENGDSDSEGLTTDIITEFEKHAWFLRASLEGMYRSPSPLPEKARAAIAESLNERLADGLDLHSQIKVAHWNIKGPQFASLHPLFETFAVSLATHNDSIAERAVTLGGKAYGTSRHVGKTSRLPEYPQETTRDMEHVKLLAERIEVYLDGLRKSRALFVENGDSDSEGLTTDIITEFEKHAWFLRASLEG

InterPro domains:
  IPR002177 DNA-binding protein Dps [PIRSF005900] (7-157)
  IPR002177 DNA-binding protein Dps [PR01346] (38-54)
  IPR002177 DNA-binding protein Dps [PR01346] (62-78)
  IPR002177 DNA-binding protein Dps [PR01346] (134-152)
  IPR002177 DNA-binding pro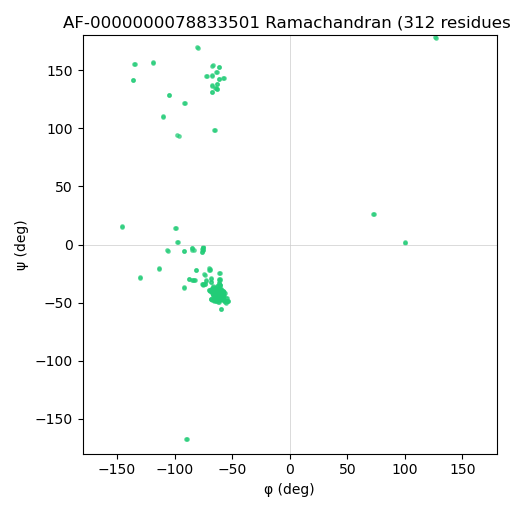tein Dps [PTHR42932] (5-157)
  IPR002177 DNA-binding protein Dps [cd01043] (18-156)
  IPR008331 Ferritin/DPS domain [PF00210] (18-157)
  IPR009078 Ferritin-like superfamily [SSF47240] (1-157)
  IPR012347 Ferritin-like [G3DSA:1.20.1260.10] (1-157)
  IPR023188 DNA-binding protein Dps, conserved site [PS00818] (38-54)

Radius of gyration: 20.09 Å; Cα contacts (8 Å, |Δi|>4): 463; chains: 2; bounding box: 62×60×36 Å

pLDDT: mean 97.48, std 3.74, range [57.34, 98.94]

Foldseek 3Di:
DADAPDPFDLVLLVVLLVLLQQLLLLLLQLLVLLVLQLVQADDDCNVPSNVVSVVVNVVSVVLSVVSQVSSVNSVHHHDHDPVVSVVRHPFDDHPSVDHYNLVSLVNSLVSLVVSLVSLVVSLVSCVVRVNVPSNVSSVVVNVVSVVVSVVSVVVNVD/DADAPDPFDLVLLVVLLVLLQQLLLLLLQLLVLLVLQLVQADDPCNVPSNVVSVVVNVVSVVLSVVSQVSSVNSVHHHDHDPVVSVVRHPFDDHPSVDHYNLVSLVNSLVSLVVSLVSLVVSLVSCVVRVNVPSNVSSVVVNVVSVVVSVVSVVVNVD

Nearest PDB structures (foldseek):
  3ge4-assembly1_C  TM=9.774E-01  e=1.411E-11  Brucella melitensis
  1o9r-assembly1_A  TM=9.747E-01  e=1.341E-11  Agrobacterium tumefaciens
  5hjf-assembly1_D  TM=9.634E-01  e=3.491E-08  Nostoc punctiforme
  2vxx-assembly1_B  TM=9.570E-01  e=5.528E-08  Synechococcus elongatus
  6lkp-assembly1_C  TM=9.570E-01  e=1.251E-07  Leptolyngbya sp. O-77